Protein AF-A0A109FM52-F1 (afdb_monomer_lite)

Foldseek 3Di:
DDDPPPDPQPWDKEKEWEDDDQDIDIDMDTHGPVDDKFKFKYKDFLDDPCVVPPDDPVVVVVVVPPPVVSLVSVVVQQLVRQLRRVCRRVVVPPVDPSVQKDKDADSDFDPDPDDGFQRIFMGGNRAGPAQKEKEWEWDADDPPDSDHHIMIMMMIMGHNRDRRGYHYDPRCVVVDDDDDDDPVRVCPPDDDDD

Radius of gyration: 19.86 Å; chains: 1; bounding box: 39×56×79 Å

Structure (mmCIF, N/CA/C/O backbone):
data_AF-A0A109FM52-F1
#
_entry.id   AF-A0A109FM52-F1
#
loop_
_atom_site.group_PDB
_atom_site.id
_atom_site.type_symbol
_atom_site.label_atom_id
_atom_site.label_alt_id
_atom_site.label_comp_id
_atom_site.label_asym_id
_atom_site.label_entity_id
_atom_site.label_seq_id
_atom_site.pdbx_PDB_ins_code
_atom_site.Cartn_x
_atom_site.Cartn_y
_atom_site.Cartn_z
_atom_site.occupancy
_atom_site.B_iso_or_equiv
_atom_site.auth_seq_id
_atom_site.auth_comp_id
_atom_site.auth_asym_id
_atom_site.auth_atom_id
_atom_site.pdbx_PDB_model_num
ATOM 1 N N . MET A 1 1 ? -6.991 3.076 49.470 1.00 37.94 1 MET A N 1
ATOM 2 C CA . MET A 1 1 ? -6.703 1.948 48.560 1.00 37.94 1 MET A CA 1
ATOM 3 C C . MET A 1 1 ? -7.228 2.323 47.184 1.00 37.94 1 MET A C 1
ATOM 5 O O . MET A 1 1 ? -8.433 2.340 46.988 1.00 37.94 1 MET A O 1
ATOM 9 N N . HIS A 1 2 ? -6.339 2.780 46.300 1.00 39.31 2 HIS A N 1
ATOM 10 C CA . HIS A 1 2 ? -6.671 3.189 44.933 1.00 39.31 2 HIS A CA 1
ATOM 11 C C . HIS A 1 2 ? -6.706 1.940 44.047 1.00 39.31 2 HIS A C 1
ATOM 13 O O . HIS A 1 2 ? -5.751 1.168 44.031 1.00 39.31 2 HIS A O 1
ATOM 19 N N . ASN A 1 3 ? -7.826 1.727 43.364 1.00 39.59 3 ASN A N 1
ATOM 20 C CA . ASN A 1 3 ? -8.112 0.529 42.584 1.00 39.59 3 ASN A CA 1
ATOM 21 C C . ASN A 1 3 ? -7.248 0.518 41.303 1.00 39.59 3 ASN A C 1
ATOM 23 O O . ASN A 1 3 ? -7.566 1.202 40.334 1.00 39.59 3 ASN A O 1
ATOM 27 N N . GLN A 1 4 ? -6.141 -0.233 41.299 1.00 41.50 4 GLN A N 1
ATOM 28 C CA . GLN A 1 4 ? -5.233 -0.424 40.151 1.00 41.50 4 GLN A CA 1
ATOM 29 C C . GLN A 1 4 ? -5.770 -1.444 39.123 1.00 41.50 4 GLN A C 1
ATOM 31 O O . GLN A 1 4 ? -5.023 -2.240 38.564 1.00 41.50 4 GLN A O 1
ATOM 36 N N . HIS A 1 5 ? -7.070 -1.418 38.834 1.00 41.59 5 HIS A N 1
ATOM 37 C CA . HIS A 1 5 ? -7.681 -2.232 37.776 1.00 41.59 5 HIS A CA 1
ATOM 38 C C . HIS A 1 5 ? -8.157 -1.350 36.617 1.00 41.59 5 HIS A C 1
ATOM 40 O O . HIS A 1 5 ? -9.305 -1.412 36.189 1.00 41.59 5 HIS A O 1
ATOM 46 N N . ALA A 1 6 ? -7.264 -0.503 36.103 1.00 43.94 6 ALA A N 1
ATOM 47 C CA . ALA A 1 6 ? -7.476 0.172 34.831 1.00 43.94 6 ALA A CA 1
ATOM 48 C C . ALA A 1 6 ? -6.914 -0.697 33.692 1.00 43.94 6 ALA A C 1
ATOM 50 O O . ALA A 1 6 ? -5.733 -0.648 33.372 1.00 43.94 6 ALA A O 1
ATOM 51 N N . ALA A 1 7 ? -7.820 -1.478 33.100 1.00 46.81 7 ALA A N 1
ATOM 52 C CA . ALA A 1 7 ? -7.846 -1.855 31.688 1.00 46.81 7 ALA A CA 1
ATOM 53 C C . ALA A 1 7 ? -6.681 -2.694 31.117 1.00 46.81 7 ALA A C 1
ATOM 55 O O . ALA A 1 7 ? -5.911 -2.224 30.282 1.00 46.81 7 ALA A O 1
ATOM 56 N N . ASN A 1 8 ? -6.723 -4.012 31.352 1.00 48.75 8 ASN A N 1
ATOM 57 C CA . ASN A 1 8 ? -6.484 -4.952 30.246 1.00 48.75 8 ASN A CA 1
ATOM 58 C C . ASN A 1 8 ? -7.670 -4.834 29.273 1.00 48.75 8 ASN A C 1
ATOM 60 O O . ASN A 1 8 ? -8.560 -5.680 29.247 1.00 48.75 8 ASN A O 1
ATOM 64 N N . ALA A 1 9 ? -7.750 -3.721 28.541 1.00 62.62 9 ALA A N 1
ATOM 65 C CA . ALA A 1 9 ? -8.716 -3.595 27.462 1.00 62.62 9 ALA A CA 1
ATOM 66 C C . ALA A 1 9 ? -8.331 -4.627 26.400 1.00 62.62 9 ALA A C 1
ATOM 68 O O . ALA A 1 9 ? -7.212 -4.581 25.884 1.00 62.62 9 ALA A O 1
ATOM 69 N N . ASN A 1 10 ? -9.233 -5.568 26.119 1.00 79.12 10 ASN A N 1
ATOM 70 C CA . ASN A 1 10 ? -9.039 -6.549 25.064 1.00 79.12 10 ASN A CA 1
ATOM 71 C C . ASN A 1 10 ? -8.769 -5.784 23.759 1.00 79.12 10 ASN A C 1
ATOM 73 O O . ASN A 1 10 ? -9.587 -4.963 23.334 1.00 79.12 10 ASN A O 1
ATOM 77 N N . ARG A 1 11 ? -7.574 -5.961 23.189 1.00 83.25 11 ARG A N 1
ATOM 78 C CA . ARG A 1 11 ? -7.200 -5.315 21.932 1.00 83.25 11 ARG A CA 1
ATOM 79 C C . ARG A 1 11 ? -7.507 -6.274 20.804 1.00 83.25 11 ARG A C 1
ATOM 81 O O . ARG A 1 11 ? -7.075 -7.422 20.834 1.00 83.25 11 ARG A O 1
ATOM 88 N N . LEU A 1 12 ? -8.230 -5.778 19.816 1.00 91.25 12 LEU A N 1
ATOM 89 C CA . LEU A 1 12 ? -8.427 -6.481 18.563 1.00 91.25 12 LEU A CA 1
ATOM 90 C C . LEU A 1 12 ? -7.269 -6.154 17.619 1.00 91.25 12 LEU A C 1
ATOM 92 O O . LEU A 1 12 ? -6.584 -5.138 17.778 1.00 91.25 12 LEU A O 1
ATOM 96 N N . LEU A 1 13 ? -7.049 -7.045 16.659 1.00 94.38 13 LEU A N 1
ATOM 97 C CA . LEU A 1 13 ? -6.030 -6.918 15.629 1.00 94.38 13 LEU A CA 1
ATOM 98 C C . LEU A 1 13 ? -6.720 -6.908 14.268 1.00 94.38 13 LEU A C 1
ATOM 100 O O . LEU A 1 13 ? -7.561 -7.765 14.007 1.00 94.38 13 LEU A O 1
ATOM 104 N N . ASP A 1 14 ? -6.329 -5.973 13.412 1.00 95.94 14 ASP A N 1
ATOM 105 C CA . ASP A 1 14 ? -6.577 -6.060 11.976 1.00 95.94 14 ASP A CA 1
ATOM 106 C C . ASP A 1 14 ? -5.240 -6.263 11.263 1.00 95.94 14 ASP A C 1
ATOM 108 O O . ASP A 1 14 ? -4.216 -5.718 11.692 1.00 95.94 14 ASP A O 1
ATOM 112 N N . LEU A 1 15 ? -5.242 -7.085 10.215 1.00 96.56 15 LEU A N 1
ATOM 113 C CA . LEU A 1 15 ? -4.047 -7.500 9.487 1.00 96.56 15 LEU A CA 1
ATOM 114 C C . LEU A 1 15 ? -4.329 -7.543 7.988 1.00 96.56 15 LEU A C 1
ATOM 116 O O . LEU A 1 15 ? -5.366 -8.027 7.543 1.00 96.56 15 LEU A O 1
ATOM 120 N N . ASN A 1 16 ? -3.360 -7.083 7.203 1.00 98.19 16 ASN A N 1
ATOM 121 C CA . ASN A 1 16 ? -3.402 -7.155 5.755 1.00 98.19 16 ASN A CA 1
ATOM 122 C C . ASN A 1 16 ? -2.065 -7.643 5.195 1.00 98.19 16 ASN A C 1
ATOM 124 O O . ASN A 1 16 ? -1.004 -7.359 5.754 1.00 98.19 16 ASN A O 1
ATOM 128 N N . VAL A 1 17 ? -2.129 -8.374 4.086 1.00 97.38 17 VAL A N 1
ATOM 129 C CA . VAL A 1 17 ? -0.966 -8.957 3.409 1.00 97.38 17 VAL A CA 1
ATOM 130 C C . VAL A 1 17 ? -0.983 -8.525 1.950 1.00 97.38 17 VAL A C 1
ATOM 132 O O . VAL A 1 17 ? -2.044 -8.499 1.322 1.00 97.38 17 VAL A O 1
ATOM 135 N N . SER A 1 18 ? 0.182 -8.203 1.399 1.00 97.75 18 SER A N 1
ATOM 136 C CA . SER A 1 18 ? 0.376 -8.083 -0.047 1.00 97.75 18 SER A CA 1
ATOM 137 C C . SER A 1 18 ? 1.671 -8.753 -0.466 1.00 97.75 18 SER A C 1
ATOM 139 O O . SER A 1 18 ? 2.577 -8.910 0.351 1.00 97.75 18 SER A O 1
ATOM 141 N N . HIS A 1 19 ? 1.757 -9.148 -1.728 1.00 95.81 19 HIS A N 1
ATOM 142 C CA . HIS A 1 19 ? 2.986 -9.671 -2.296 1.00 95.81 19 HIS A CA 1
ATOM 143 C C . HIS A 1 19 ? 3.114 -9.272 -3.764 1.00 95.81 19 HIS A C 1
ATOM 145 O O . HIS A 1 19 ? 2.113 -9.175 -4.472 1.00 95.81 19 HIS A O 1
ATOM 151 N N . ASP A 1 20 ? 4.348 -9.095 -4.218 1.00 93.31 20 ASP A N 1
ATOM 152 C CA . ASP A 1 20 ? 4.692 -8.950 -5.629 1.00 93.31 20 ASP A CA 1
ATOM 153 C C . ASP A 1 20 ? 6.107 -9.494 -5.838 1.00 93.31 20 ASP A C 1
ATOM 155 O O . ASP A 1 20 ? 7.023 -9.157 -5.087 1.00 93.31 20 ASP A O 1
ATOM 159 N N . THR A 1 21 ? 6.268 -10.335 -6.860 1.00 89.88 21 THR A N 1
ATOM 160 C CA . THR A 1 21 ? 7.533 -10.981 -7.222 1.00 89.88 21 THR A CA 1
ATOM 161 C C . THR A 1 21 ? 8.154 -11.691 -6.007 1.00 89.88 21 THR A C 1
ATOM 163 O O . THR A 1 21 ? 7.579 -12.672 -5.534 1.00 89.88 21 THR A O 1
ATOM 166 N N . ASP A 1 22 ? 9.270 -11.184 -5.478 1.00 87.50 22 ASP A N 1
ATOM 167 C CA . ASP A 1 22 ? 10.049 -11.823 -4.412 1.00 87.50 22 ASP A CA 1
ATOM 168 C C . ASP A 1 22 ? 9.701 -11.284 -3.015 1.00 87.50 22 ASP A C 1
ATOM 170 O O . ASP A 1 22 ? 10.251 -11.733 -2.009 1.00 87.50 22 ASP A O 1
ATOM 174 N N . LEU A 1 23 ? 8.798 -10.302 -2.924 1.00 90.06 23 LEU A N 1
ATOM 175 C CA . LEU A 1 23 ? 8.489 -9.617 -1.676 1.00 90.06 23 LEU A CA 1
ATOM 176 C C . LEU A 1 23 ? 7.082 -9.953 -1.183 1.00 90.06 23 LEU A C 1
ATOM 178 O O . LEU A 1 23 ? 6.089 -9.670 -1.850 1.00 90.06 23 LEU A O 1
ATOM 182 N N . VAL A 1 24 ? 7.002 -10.467 0.045 1.00 93.69 24 VAL A N 1
ATOM 183 C CA . VAL A 1 24 ? 5.767 -10.556 0.833 1.00 93.69 24 VAL A CA 1
ATOM 184 C C . VAL A 1 24 ? 5.834 -9.526 1.953 1.00 93.69 24 VAL A C 1
ATOM 186 O O . VAL A 1 24 ? 6.802 -9.470 2.708 1.00 93.69 24 VAL A O 1
ATOM 189 N N . ALA A 1 25 ? 4.788 -8.720 2.087 1.00 94.56 25 ALA A N 1
ATOM 190 C CA . ALA A 1 25 ? 4.675 -7.705 3.118 1.00 94.56 25 ALA A CA 1
ATOM 191 C C . ALA A 1 25 ? 3.405 -7.922 3.951 1.00 94.56 25 ALA A C 1
ATOM 193 O O . ALA A 1 25 ? 2.345 -8.284 3.435 1.00 94.56 25 ALA A O 1
ATOM 194 N N . THR A 1 26 ? 3.505 -7.644 5.251 1.00 96.00 26 THR A N 1
ATOM 195 C CA . THR A 1 26 ? 2.384 -7.708 6.197 1.00 96.00 26 THR A CA 1
ATOM 196 C C . THR A 1 26 ? 2.281 -6.411 6.987 1.00 96.00 26 THR A C 1
ATOM 198 O O . THR A 1 26 ? 3.295 -5.890 7.449 1.00 96.00 26 THR A O 1
ATOM 201 N N . ALA A 1 27 ? 1.064 -5.919 7.199 1.00 96.12 27 ALA A N 1
ATOM 202 C CA . ALA A 1 27 ? 0.784 -4.785 8.069 1.00 96.12 27 ALA A CA 1
ATOM 203 C C . ALA A 1 27 ? -0.284 -5.178 9.084 1.00 96.12 27 ALA A C 1
ATOM 205 O O . ALA A 1 27 ? -1.215 -5.913 8.760 1.00 96.12 27 ALA A O 1
ATOM 206 N N . SER A 1 28 ? -0.160 -4.670 10.307 1.00 94.56 28 SER A N 1
ATOM 207 C CA . SER A 1 28 ? -1.130 -4.931 11.365 1.00 94.56 28 SER A CA 1
ATOM 208 C C . SER A 1 28 ? -1.339 -3.712 12.247 1.00 94.56 28 SER A C 1
ATOM 210 O O . SER A 1 28 ? -0.378 -2.999 12.548 1.00 94.56 28 SER A O 1
ATOM 212 N N . VAL A 1 29 ? -2.564 -3.517 12.726 1.00 92.81 29 VAL A N 1
ATOM 213 C CA . VAL A 1 29 ? -2.896 -2.483 13.709 1.00 92.81 29 VAL A CA 1
ATOM 214 C C . VAL A 1 29 ? -3.669 -3.094 14.871 1.00 92.81 29 VAL A C 1
ATOM 216 O O . VAL A 1 29 ? -4.634 -3.828 14.675 1.00 92.81 29 VAL A O 1
ATOM 219 N N . ALA A 1 30 ? -3.231 -2.788 16.092 1.00 91.88 30 ALA A N 1
ATOM 220 C CA . ALA A 1 30 ? -3.922 -3.183 17.313 1.00 91.88 30 ALA A CA 1
ATOM 221 C C . ALA A 1 30 ? -4.766 -2.016 17.833 1.00 91.88 30 ALA A C 1
ATOM 223 O O . ALA A 1 30 ? -4.264 -0.896 17.954 1.00 91.88 30 ALA A O 1
ATOM 224 N N . PHE A 1 31 ? -6.022 -2.275 18.186 1.00 90.12 31 PHE A N 1
ATOM 225 C CA . PHE A 1 31 ? -6.965 -1.234 18.593 1.00 90.12 31 PHE A CA 1
ATOM 226 C C . PHE A 1 31 ? -7.903 -1.693 19.720 1.00 90.12 31 PHE A C 1
ATOM 228 O O . PHE A 1 31 ? -8.176 -2.887 19.856 1.00 90.12 31 PHE A O 1
ATOM 235 N N . PRO A 1 32 ? -8.401 -0.763 20.557 1.00 88.38 32 PRO A N 1
ATOM 236 C CA . PRO A 1 32 ? -9.487 -1.048 21.490 1.00 88.38 32 PRO A CA 1
ATOM 237 C C . PRO A 1 32 ? -10.771 -1.427 20.748 1.00 88.38 32 PRO A C 1
ATOM 239 O O . PRO A 1 32 ? -11.116 -0.785 19.758 1.00 88.38 32 PRO A O 1
ATOM 242 N N . GLU A 1 33 ? -11.526 -2.393 21.268 1.00 84.94 33 GLU A N 1
ATOM 243 C CA . GLU A 1 33 ? -12.804 -2.846 20.691 1.00 84.94 33 GLU A CA 1
ATOM 244 C C . GLU A 1 33 ? -13.797 -1.697 20.416 1.00 84.94 33 GLU A C 1
ATOM 246 O O . GLU A 1 33 ? -14.524 -1.711 19.427 1.00 84.94 33 GLU A O 1
ATOM 251 N N . GLN A 1 34 ? -13.780 -0.645 21.240 1.00 84.88 34 GLN A N 1
ATOM 252 C CA . GLN A 1 34 ? -14.673 0.514 21.117 1.00 84.88 34 GLN A CA 1
ATOM 253 C C . GLN A 1 34 ? -14.286 1.469 19.975 1.00 84.88 34 GLN A C 1
ATOM 255 O O . GLN A 1 34 ? -15.051 2.371 19.621 1.00 84.88 34 GLN A O 1
ATOM 260 N N . THR A 1 35 ? -13.082 1.327 19.424 1.00 85.06 35 THR A N 1
ATOM 261 C CA . THR A 1 35 ? -12.548 2.186 18.368 1.00 85.06 35 THR A CA 1
ATOM 262 C C . THR A 1 35 ? -11.932 1.318 17.273 1.00 85.06 35 THR A C 1
ATOM 264 O O . THR A 1 35 ? -10.704 1.247 17.186 1.00 85.06 35 THR A O 1
ATOM 267 N N . PRO A 1 36 ? -12.762 0.637 16.459 1.00 86.31 36 PRO A N 1
ATOM 268 C CA . PRO A 1 36 ? -12.267 -0.216 15.393 1.00 86.31 36 PRO A CA 1
ATOM 269 C C . PRO A 1 36 ? -11.376 0.573 14.436 1.00 86.31 36 PRO A C 1
ATOM 271 O O . PRO A 1 36 ? -11.692 1.705 14.063 1.00 86.31 36 PRO A O 1
ATOM 274 N N . MET A 1 37 ? -10.250 -0.034 14.077 1.00 93.12 37 MET A N 1
ATOM 275 C CA . MET A 1 37 ? -9.319 0.480 13.081 1.00 93.12 37 MET A CA 1
ATOM 276 C C . MET A 1 37 ? -9.201 -0.534 11.954 1.00 93.12 37 MET A C 1
ATOM 278 O O . MET A 1 37 ? -9.411 -1.729 12.156 1.00 93.12 37 MET A O 1
ATOM 282 N N . ARG A 1 38 ? -8.864 -0.035 10.769 1.00 96.12 38 ARG A N 1
ATOM 283 C CA . ARG A 1 38 ? -8.643 -0.845 9.578 1.00 96.12 38 ARG A CA 1
ATOM 284 C C . ARG A 1 38 ? -7.266 -0.563 9.017 1.00 96.12 38 ARG A C 1
ATOM 286 O O . ARG A 1 38 ? -6.827 0.591 9.035 1.00 96.12 38 ARG A O 1
ATOM 293 N N . VAL A 1 39 ? -6.605 -1.599 8.524 1.00 97.38 39 VAL A N 1
ATOM 294 C CA . VAL A 1 39 ? -5.333 -1.487 7.817 1.00 97.38 39 VAL A CA 1
ATOM 295 C C . VAL A 1 39 ? -5.421 -2.195 6.476 1.00 97.38 39 VAL A C 1
ATOM 297 O O . VAL A 1 39 ? -5.956 -3.293 6.358 1.00 97.38 39 VAL A O 1
ATOM 300 N N . GLY A 1 40 ? -4.882 -1.559 5.448 1.00 98.06 40 GLY A N 1
ATOM 301 C CA . GLY A 1 40 ? -4.678 -2.169 4.146 1.00 98.06 40 GLY A CA 1
ATOM 302 C C . GLY A 1 40 ? -3.267 -1.900 3.674 1.00 98.06 40 GLY A C 1
ATOM 303 O O . GLY A 1 40 ? -2.683 -0.857 3.971 1.00 98.06 40 GLY A O 1
ATOM 304 N N . LEU A 1 41 ? -2.708 -2.876 2.979 1.00 97.81 41 LEU A N 1
ATOM 305 C CA . LEU A 1 41 ? -1.324 -2.882 2.558 1.00 97.81 41 LEU A CA 1
ATOM 306 C C . LEU A 1 41 ? -1.256 -3.287 1.098 1.00 97.81 41 LEU A C 1
ATOM 308 O O . LEU A 1 41 ? -1.885 -4.266 0.696 1.00 97.81 41 LEU A O 1
ATOM 312 N N . ASP A 1 42 ? -0.435 -2.584 0.334 1.00 98.19 42 ASP A N 1
ATOM 313 C CA . ASP A 1 42 ? -0.045 -3.041 -0.986 1.00 98.19 42 ASP A CA 1
AT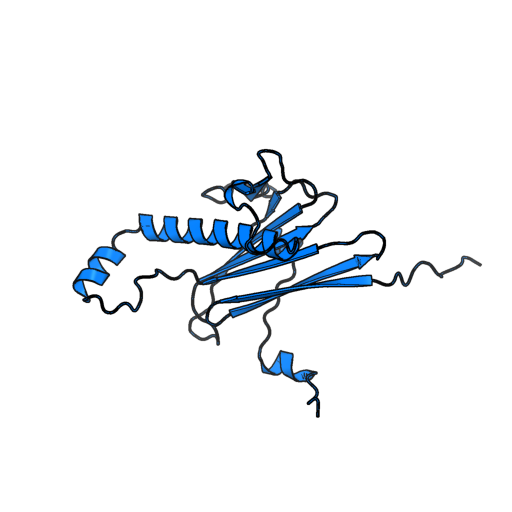OM 314 C C . ASP A 1 42 ? 1.453 -2.881 -1.244 1.00 98.19 42 ASP A C 1
ATOM 316 O O . ASP A 1 42 ? 2.107 -2.002 -0.671 1.00 98.19 42 ASP A O 1
ATOM 320 N N . VAL A 1 43 ? 1.989 -3.772 -2.079 1.00 95.88 43 VAL A N 1
ATOM 321 C CA . VAL A 1 43 ? 3.378 -3.760 -2.531 1.00 95.88 43 VAL A CA 1
ATOM 322 C C . VAL A 1 43 ? 3.406 -4.008 -4.033 1.00 95.88 43 VAL A C 1
ATOM 324 O O . VAL A 1 43 ? 2.714 -4.899 -4.512 1.00 95.88 43 VAL A O 1
ATOM 327 N N . MET A 1 44 ? 4.193 -3.222 -4.765 1.00 94.12 44 MET A N 1
ATOM 328 C CA . MET A 1 44 ? 4.366 -3.391 -6.207 1.00 94.12 44 MET A CA 1
ATOM 329 C C . MET A 1 44 ? 5.829 -3.300 -6.608 1.00 94.12 44 MET A C 1
ATOM 331 O O . MET A 1 44 ? 6.524 -2.356 -6.220 1.00 94.12 44 MET A O 1
ATOM 335 N N . HIS A 1 45 ? 6.276 -4.236 -7.435 1.00 92.38 45 HIS A N 1
ATOM 336 C CA . HIS A 1 45 ? 7.597 -4.225 -8.038 1.00 92.38 45 HIS A CA 1
ATOM 337 C C . HIS A 1 45 ? 7.665 -3.142 -9.123 1.00 92.38 45 HIS A C 1
ATOM 339 O O . HIS A 1 45 ? 6.874 -3.096 -10.065 1.00 92.38 45 HIS A O 1
ATOM 345 N N . ILE A 1 46 ? 8.631 -2.238 -8.990 1.00 88.38 46 ILE A N 1
ATOM 346 C CA . ILE A 1 46 ? 8.930 -1.194 -9.965 1.00 88.38 46 ILE A CA 1
ATOM 347 C C . ILE A 1 46 ? 9.825 -1.801 -11.037 1.00 88.38 46 ILE A C 1
ATOM 349 O O . ILE A 1 46 ? 11.046 -1.647 -11.016 1.00 88.38 46 ILE A O 1
ATOM 353 N N . LYS A 1 47 ? 9.194 -2.490 -11.981 1.00 83.94 47 LYS A N 1
ATOM 354 C CA . LYS A 1 47 ? 9.867 -3.082 -13.130 1.00 83.94 47 LYS A CA 1
ATOM 355 C C . LYS A 1 47 ? 9.244 -2.578 -14.419 1.00 83.94 47 LYS A C 1
ATOM 357 O O . LYS A 1 47 ? 8.021 -2.506 -14.539 1.00 83.94 47 LYS A O 1
ATOM 362 N N . ASN A 1 48 ? 10.086 -2.239 -15.390 1.00 70.62 48 ASN A N 1
ATOM 363 C CA . ASN A 1 48 ? 9.602 -1.868 -16.708 1.00 70.62 48 ASN A CA 1
ATOM 364 C C . ASN A 1 48 ? 8.995 -3.115 -17.388 1.00 70.62 48 ASN A C 1
ATOM 366 O O . ASN A 1 48 ? 9.692 -4.124 -17.496 1.00 70.62 48 ASN A O 1
ATOM 370 N N . PRO A 1 49 ? 7.728 -3.099 -17.851 1.00 64.81 49 PRO A N 1
ATOM 371 C CA . PRO A 1 49 ? 7.083 -4.280 -18.437 1.00 64.81 49 PRO A CA 1
ATOM 372 C C . PRO A 1 49 ? 7.826 -4.879 -19.642 1.00 64.81 49 PRO A C 1
ATOM 374 O O . PRO A 1 49 ? 7.611 -6.045 -19.965 1.00 64.81 49 PRO A O 1
ATOM 377 N N . TRP A 1 50 ? 8.709 -4.120 -20.299 1.00 62.47 50 TRP A N 1
ATOM 378 C CA . TRP A 1 50 ? 9.514 -4.611 -21.422 1.00 62.47 50 TRP A CA 1
ATOM 379 C C . TRP A 1 50 ? 10.832 -5.286 -20.987 1.00 62.47 50 TRP A C 1
ATOM 381 O O . TRP A 1 50 ? 11.484 -5.934 -21.809 1.00 62.47 50 TRP A O 1
ATOM 391 N N . GLU A 1 51 ? 11.243 -5.179 -19.718 1.00 59.03 51 GLU A N 1
ATOM 392 C CA . GLU A 1 51 ? 12.451 -5.839 -19.202 1.00 59.03 51 GLU A CA 1
ATOM 393 C C . GLU A 1 51 ? 12.271 -7.363 -19.126 1.00 59.03 51 GLU A C 1
ATOM 395 O O . GLU A 1 51 ? 11.545 -7.891 -18.279 1.00 59.03 51 GLU A O 1
ATOM 400 N N . GLY A 1 52 ? 12.988 -8.078 -19.998 1.00 57.56 52 GLY A N 1
ATOM 401 C CA . GLY A 1 52 ? 12.874 -9.531 -20.163 1.00 57.56 52 GLY A CA 1
ATOM 402 C C . GLY A 1 52 ? 11.885 -9.961 -21.251 1.00 57.56 52 GLY A C 1
ATOM 403 O O . GLY A 1 52 ? 11.581 -11.146 -21.360 1.00 57.56 52 GLY A O 1
ATOM 404 N N . SER A 1 53 ? 11.380 -9.021 -22.056 1.00 59.47 53 SER A N 1
ATOM 405 C CA . SER A 1 53 ? 10.625 -9.333 -23.273 1.00 59.47 53 SER A CA 1
ATOM 406 C C . SER A 1 53 ? 11.531 -9.925 -24.360 1.00 59.47 53 SER A C 1
ATOM 408 O O . SER A 1 53 ? 12.734 -9.674 -24.388 1.00 59.47 53 SER A O 1
ATOM 410 N N . SER A 1 54 ? 10.954 -10.698 -25.285 1.00 59.03 54 SER A N 1
ATOM 411 C CA . SER A 1 54 ? 11.661 -11.288 -26.438 1.00 59.03 54 SER A CA 1
ATOM 412 C C . SER A 1 54 ? 12.014 -10.272 -27.539 1.00 59.03 54 SER A C 1
ATOM 414 O O . SER A 1 54 ? 12.181 -10.662 -28.693 1.00 59.03 54 SER A O 1
ATOM 416 N N . LEU A 1 55 ? 12.064 -8.982 -27.201 1.00 65.44 55 LEU A N 1
ATOM 417 C CA . LEU A 1 55 ? 12.472 -7.912 -28.107 1.00 65.44 55 LEU A CA 1
ATOM 418 C C . LEU A 1 55 ? 13.973 -8.020 -28.395 1.00 65.44 55 LEU A C 1
ATOM 420 O O . LEU A 1 55 ? 14.740 -8.539 -27.579 1.00 65.44 55 LEU A O 1
ATOM 424 N N . SER A 1 56 ? 14.396 -7.540 -29.562 1.00 66.25 56 SER A N 1
ATOM 425 C CA . SER A 1 56 ? 15.814 -7.531 -29.918 1.00 66.25 56 SER A CA 1
ATOM 426 C C . SER A 1 56 ? 16.604 -6.586 -29.001 1.00 66.25 56 SER A C 1
ATOM 428 O O . SER A 1 56 ? 16.058 -5.645 -28.417 1.00 66.25 56 SER A O 1
ATOM 430 N N . GLU A 1 57 ? 17.916 -6.805 -28.870 1.00 67.88 57 GLU A N 1
ATOM 431 C CA . GLU A 1 57 ? 18.780 -5.918 -28.074 1.00 67.88 57 GLU A CA 1
ATOM 432 C C . GLU A 1 57 ? 18.706 -4.457 -28.554 1.00 67.88 57 GLU A C 1
ATOM 434 O O . GLU A 1 57 ? 18.725 -3.536 -27.738 1.00 67.88 57 GLU A O 1
ATOM 439 N N . GLU A 1 58 ? 18.544 -4.247 -29.862 1.00 69.75 58 GLU A N 1
ATOM 440 C CA . GLU A 1 58 ? 18.402 -2.932 -30.496 1.00 69.75 58 GLU A CA 1
ATOM 441 C C . GLU A 1 58 ? 17.087 -2.240 -30.095 1.00 69.75 58 GLU A C 1
ATOM 443 O O . GLU A 1 58 ? 17.088 -1.057 -29.753 1.00 69.75 58 GLU A O 1
ATOM 448 N N . GLU A 1 59 ? 15.973 -2.978 -30.054 1.00 62.03 59 GLU A N 1
ATOM 449 C CA . GLU A 1 59 ? 14.666 -2.473 -29.606 1.00 62.03 59 GLU A CA 1
ATOM 450 C C . GLU A 1 59 ? 14.680 -2.128 -28.110 1.00 62.03 59 GLU A C 1
ATOM 452 O O . GLU A 1 59 ? 14.173 -1.082 -27.696 1.00 62.03 59 GLU A O 1
ATOM 457 N N . LEU A 1 60 ? 15.329 -2.967 -27.296 1.00 64.81 60 LEU A N 1
ATOM 458 C CA . LEU A 1 60 ? 15.508 -2.717 -25.865 1.00 64.81 60 LEU A CA 1
ATOM 459 C C . LEU A 1 60 ? 16.362 -1.467 -25.603 1.00 64.81 60 LEU A C 1
ATOM 461 O O . LEU A 1 60 ? 16.085 -0.727 -24.660 1.00 64.81 60 LEU A O 1
ATOM 465 N N . LEU A 1 61 ? 17.385 -1.207 -26.423 1.00 64.75 61 LEU A N 1
ATOM 466 C CA . LEU A 1 61 ? 18.234 -0.013 -26.329 1.00 64.75 61 LEU A CA 1
ATOM 467 C C . LEU A 1 61 ? 17.459 1.279 -26.617 1.00 64.75 61 LEU A C 1
ATOM 469 O O . LEU A 1 61 ? 17.641 2.260 -25.897 1.00 64.75 61 LEU A O 1
ATOM 473 N N . VAL A 1 62 ? 16.567 1.272 -27.611 1.00 65.00 62 VAL A N 1
ATOM 474 C CA . VAL A 1 62 ? 15.701 2.422 -27.929 1.00 65.00 62 VAL A CA 1
ATOM 475 C C . VAL A 1 62 ? 14.726 2.710 -26.785 1.00 65.00 62 VAL A C 1
ATOM 477 O O . VAL A 1 62 ? 14.562 3.862 -26.390 1.00 65.00 62 VAL A O 1
ATOM 480 N N . LEU A 1 63 ? 14.124 1.672 -26.199 1.00 59.38 63 LEU A N 1
ATOM 481 C CA . LEU A 1 63 ? 13.183 1.823 -25.084 1.00 59.38 63 LEU A CA 1
ATOM 482 C C . LEU A 1 63 ? 13.864 2.296 -23.789 1.00 59.38 63 LEU A C 1
ATOM 484 O O . LEU A 1 63 ? 13.286 3.080 -23.040 1.00 59.38 63 LEU A O 1
ATOM 488 N N . LYS A 1 64 ? 15.109 1.872 -23.537 1.00 61.38 64 LYS A N 1
ATOM 489 C CA . LYS A 1 64 ? 15.905 2.302 -22.371 1.00 61.38 64 LYS A CA 1
ATOM 490 C C . LYS A 1 64 ? 1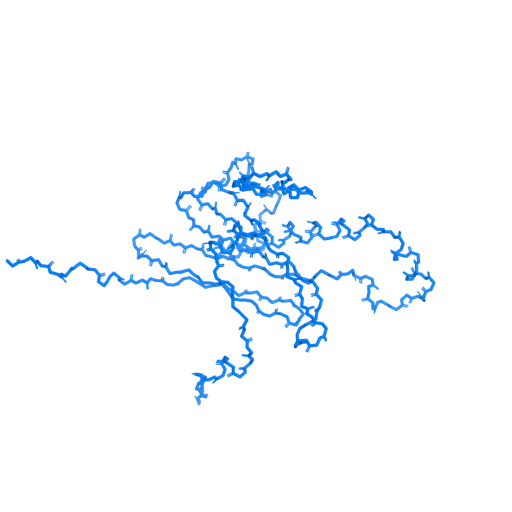6.284 3.785 -22.392 1.00 61.38 64 LYS A C 1
ATOM 492 O O . LYS A 1 64 ? 16.606 4.331 -21.343 1.00 61.38 64 LYS A O 1
ATOM 497 N N . GLN A 1 65 ? 16.259 4.437 -23.554 1.00 59.03 65 GLN A N 1
ATOM 498 C CA . GLN A 1 65 ? 16.595 5.860 -23.691 1.00 59.03 65 GLN A CA 1
ATOM 499 C C . GLN A 1 65 ? 15.428 6.804 -23.355 1.00 59.03 65 GLN A C 1
ATOM 501 O O . GLN A 1 65 ? 15.617 8.019 -23.317 1.00 59.03 65 GLN A O 1
ATOM 506 N N . VAL A 1 66 ? 14.229 6.278 -23.082 1.00 59.59 66 VAL A N 1
ATOM 507 C CA . VAL A 1 66 ? 13.046 7.085 -22.752 1.00 59.59 66 VAL A CA 1
ATOM 508 C C . VAL A 1 66 ? 12.929 7.247 -21.230 1.00 59.59 66 VAL A C 1
ATOM 510 O O . VAL A 1 66 ? 12.111 6.608 -20.574 1.00 59.59 66 VAL A O 1
ATOM 513 N N . GLU A 1 67 ? 13.767 8.107 -20.641 1.00 60.38 67 GLU A N 1
ATOM 514 C CA . GLU A 1 67 ? 13.781 8.365 -19.185 1.00 60.38 67 GLU A CA 1
ATOM 515 C C . GLU A 1 67 ? 12.420 8.846 -18.633 1.00 60.38 67 GLU A C 1
ATOM 517 O O . GLU A 1 67 ? 12.062 8.540 -17.491 1.00 60.38 67 GLU A O 1
ATOM 522 N N . ASP A 1 68 ? 11.631 9.551 -19.452 1.00 65.25 68 ASP A N 1
ATOM 523 C CA . ASP A 1 68 ? 10.305 10.060 -19.074 1.00 65.25 68 ASP A CA 1
ATOM 524 C C . ASP A 1 68 ? 9.296 8.925 -18.805 1.00 65.25 68 ASP A C 1
ATOM 526 O O . ASP A 1 68 ? 8.460 9.023 -17.901 1.00 65.25 68 ASP A O 1
ATOM 530 N N . ASP A 1 69 ? 9.426 7.791 -19.504 1.00 75.94 69 ASP A N 1
ATOM 531 C CA . ASP A 1 69 ? 8.532 6.645 -19.322 1.00 75.94 69 ASP A CA 1
ATOM 532 C C . ASP A 1 69 ? 8.803 5.908 -18.008 1.00 75.94 69 ASP A C 1
ATOM 534 O O . ASP A 1 69 ? 7.856 5.471 -17.351 1.00 75.94 69 ASP A O 1
ATOM 538 N N . GLN A 1 70 ? 10.062 5.831 -17.564 1.00 76.62 70 GLN A N 1
ATOM 539 C CA . GLN A 1 70 ? 10.396 5.191 -16.289 1.00 76.62 70 GLN A CA 1
ATOM 540 C C . GLN A 1 70 ? 9.870 6.007 -15.102 1.00 76.62 70 GLN A C 1
ATOM 542 O O . GLN A 1 70 ? 9.227 5.458 -14.207 1.00 76.62 70 GLN A O 1
ATOM 547 N N . ALA A 1 71 ? 10.075 7.328 -15.101 1.00 76.69 71 ALA A N 1
ATOM 548 C CA . ALA A 1 71 ? 9.545 8.200 -14.050 1.00 76.69 71 ALA A CA 1
ATOM 549 C C . ALA A 1 71 ? 8.004 8.198 -14.027 1.00 76.69 71 ALA A C 1
ATOM 551 O O . ALA A 1 71 ? 7.376 8.195 -12.960 1.00 76.69 71 ALA A O 1
ATOM 552 N N . ARG A 1 72 ? 7.373 8.155 -15.207 1.00 79.00 72 ARG A N 1
ATOM 553 C CA . ARG A 1 72 ? 5.920 8.029 -15.345 1.00 79.00 72 ARG A CA 1
ATOM 554 C C . ARG A 1 72 ? 5.408 6.687 -14.826 1.00 79.00 72 ARG A C 1
ATOM 556 O O . ARG A 1 72 ? 4.415 6.676 -14.096 1.00 79.00 72 ARG A O 1
ATOM 563 N N . LEU A 1 73 ? 6.071 5.585 -15.169 1.00 83.50 73 LEU A N 1
ATOM 564 C CA . LEU A 1 73 ? 5.748 4.247 -14.681 1.00 83.50 73 LEU A CA 1
ATOM 565 C C . LEU A 1 73 ? 5.839 4.195 -13.157 1.00 83.50 73 LEU A C 1
ATOM 567 O O . LEU A 1 73 ? 4.870 3.814 -12.503 1.00 83.50 73 LEU A O 1
ATOM 571 N N . GLU A 1 74 ? 6.951 4.666 -12.587 1.00 84.38 74 GLU A N 1
ATOM 572 C CA . GLU A 1 74 ? 7.132 4.756 -11.138 1.00 84.38 74 GLU A CA 1
ATOM 573 C C . GLU A 1 74 ? 5.974 5.491 -10.466 1.00 84.38 74 GLU A C 1
ATOM 575 O O . GLU A 1 74 ? 5.457 5.043 -9.441 1.00 84.38 74 GLU A O 1
ATOM 580 N N . ARG A 1 75 ? 5.524 6.602 -11.055 1.00 83.75 75 ARG A N 1
ATOM 581 C CA . ARG A 1 75 ? 4.417 7.386 -10.512 1.00 83.75 75 ARG A CA 1
ATOM 582 C C . ARG A 1 75 ? 3.068 6.684 -10.632 1.00 83.75 75 ARG A C 1
ATOM 584 O O . ARG A 1 75 ? 2.259 6.776 -9.709 1.00 83.75 75 ARG A O 1
ATOM 591 N N . ILE A 1 76 ? 2.805 6.012 -11.751 1.00 86.56 76 ILE A N 1
ATOM 592 C CA . ILE A 1 76 ? 1.573 5.236 -11.942 1.00 86.56 76 ILE A CA 1
ATOM 593 C C . ILE A 1 76 ? 1.514 4.108 -10.912 1.00 86.56 76 ILE A C 1
ATOM 595 O O . ILE A 1 76 ? 0.491 3.968 -10.243 1.00 86.56 76 ILE A O 1
ATOM 599 N N . LEU A 1 77 ? 2.615 3.377 -10.726 1.00 90.25 77 LEU A N 1
ATOM 600 C CA . LEU A 1 77 ? 2.705 2.303 -9.739 1.00 90.25 77 LEU A CA 1
ATOM 601 C C . LEU A 1 77 ? 2.524 2.832 -8.313 1.00 90.25 77 LEU A C 1
ATOM 603 O O . LEU A 1 77 ? 1.758 2.252 -7.552 1.00 90.25 77 LEU A O 1
ATOM 607 N N . ALA A 1 78 ? 3.109 3.981 -7.957 1.00 90.50 78 ALA A N 1
ATOM 608 C CA . ALA A 1 78 ? 2.885 4.600 -6.646 1.00 90.50 78 ALA A CA 1
ATOM 609 C C . ALA A 1 78 ? 1.399 4.914 -6.388 1.00 90.50 78 ALA A C 1
ATOM 611 O O . ALA A 1 78 ? 0.866 4.634 -5.313 1.00 90.50 78 ALA A O 1
ATOM 612 N N . LEU A 1 79 ? 0.715 5.497 -7.380 1.00 90.94 79 LEU A N 1
ATOM 613 C CA . LEU A 1 79 ? -0.712 5.815 -7.288 1.00 90.94 79 LEU A CA 1
ATOM 614 C C . LEU A 1 79 ? -1.579 4.555 -7.236 1.00 90.94 79 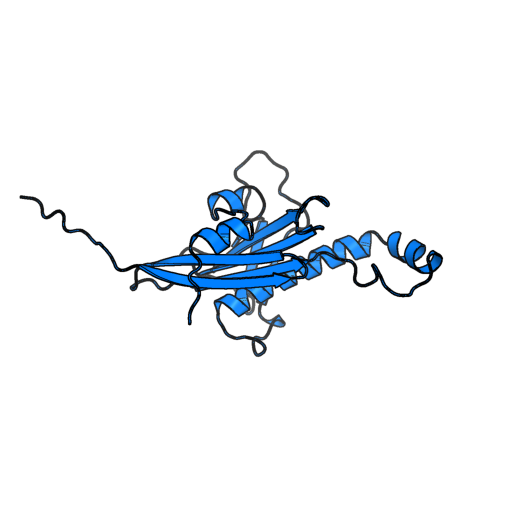LEU A C 1
ATOM 616 O O . LEU A 1 79 ? -2.584 4.553 -6.527 1.00 90.94 79 LEU A O 1
ATOM 620 N N . TRP A 1 80 ? -1.205 3.513 -7.978 1.00 94.12 80 TRP A N 1
ATOM 621 C CA . TRP A 1 80 ? -1.872 2.217 -7.937 1.00 94.12 80 TRP A CA 1
ATOM 622 C C . TRP A 1 80 ? -1.736 1.577 -6.556 1.00 94.12 80 TRP A C 1
ATOM 624 O O . TRP A 1 80 ? -2.748 1.310 -5.919 1.00 94.12 80 TRP A O 1
ATOM 634 N N . THR A 1 81 ? -0.509 1.471 -6.043 1.00 95.75 81 THR A N 1
ATOM 635 C CA . THR A 1 81 ? -0.207 0.894 -4.722 1.00 95.75 81 THR A CA 1
ATOM 636 C C . THR A 1 81 ? -0.999 1.609 -3.614 1.00 95.75 81 THR A C 1
ATOM 638 O O . THR A 1 81 ? -1.615 0.987 -2.750 1.00 95.75 81 THR A O 1
ATOM 641 N N . LEU A 1 82 ? -1.079 2.948 -3.662 1.00 96.38 82 LEU A N 1
ATOM 642 C CA . LEU A 1 82 ? -1.909 3.739 -2.741 1.00 96.38 82 LEU A CA 1
ATOM 643 C C . LEU A 1 82 ? -3.405 3.411 -2.845 1.00 96.38 82 LEU A C 1
ATOM 645 O O . LEU A 1 82 ? -4.083 3.305 -1.822 1.00 96.38 82 LEU A O 1
ATOM 649 N N . LYS A 1 83 ? -3.933 3.260 -4.062 1.00 96.62 83 LYS A N 1
ATOM 650 C CA . LYS A 1 83 ? -5.342 2.910 -4.280 1.00 96.62 83 LYS A CA 1
ATOM 651 C C . LYS A 1 83 ? -5.658 1.509 -3.773 1.00 96.62 83 LYS A C 1
ATOM 653 O O . LYS A 1 83 ? -6.630 1.356 -3.041 1.00 96.62 83 LYS A O 1
ATOM 658 N N . GLU A 1 84 ? -4.833 0.529 -4.115 1.00 97.94 84 GLU A N 1
ATOM 659 C CA . GLU A 1 84 ? -5.013 -0.857 -3.683 1.00 97.94 84 GLU A CA 1
ATOM 660 C C . GLU A 1 84 ? -4.930 -0.977 -2.163 1.00 97.94 84 GLU A C 1
ATOM 662 O O . GLU A 1 84 ? -5.811 -1.578 -1.553 1.00 97.94 84 GLU A O 1
ATOM 667 N N . SER A 1 85 ? -3.965 -0.312 -1.511 1.00 98.19 85 SER A N 1
ATOM 668 C CA . SER A 1 85 ? -3.901 -0.308 -0.042 1.00 98.19 85 SER A CA 1
ATOM 669 C C . SER A 1 85 ? -5.197 0.209 0.600 1.00 98.19 85 SER A C 1
ATOM 671 O O . SER A 1 85 ? -5.662 -0.366 1.582 1.00 98.19 85 SER A O 1
ATOM 673 N N . PHE A 1 86 ? -5.843 1.232 0.026 1.00 98.12 86 PHE A N 1
ATOM 674 C CA . PHE A 1 86 ? -7.138 1.722 0.506 1.00 98.12 86 PHE A CA 1
ATOM 675 C C . PHE A 1 86 ? -8.260 0.700 0.302 1.00 98.12 86 PHE A C 1
ATOM 677 O O . PHE A 1 86 ? -8.974 0.377 1.249 1.00 98.12 86 PHE A O 1
ATOM 684 N N . VAL A 1 87 ? -8.401 0.174 -0.917 1.00 97.81 87 VAL A N 1
ATOM 685 C CA . VAL A 1 87 ? -9.456 -0.789 -1.272 1.00 97.81 87 VAL A CA 1
ATOM 686 C C . VAL A 1 87 ? -9.338 -2.069 -0.442 1.00 97.81 87 VAL A C 1
ATOM 688 O O . VAL A 1 87 ? -10.343 -2.617 0.013 1.00 97.81 87 VAL A O 1
ATOM 691 N N . LYS A 1 88 ? -8.109 -2.520 -0.172 1.00 97.94 88 LYS A N 1
ATOM 692 C CA . LYS A 1 88 ? -7.833 -3.662 0.708 1.00 97.94 88 LYS A CA 1
ATOM 693 C C . LYS A 1 88 ? -8.185 -3.365 2.164 1.00 97.94 88 LYS A C 1
ATOM 695 O O . LYS A 1 88 ? -8.684 -4.255 2.845 1.00 97.94 88 LYS A O 1
ATOM 700 N N . ALA A 1 89 ? -7.981 -2.131 2.632 1.00 97.44 89 ALA A N 1
ATOM 701 C CA . ALA A 1 89 ? -8.380 -1.728 3.979 1.00 97.44 89 ALA A CA 1
ATOM 702 C C . ALA A 1 89 ? -9.907 -1.716 4.145 1.00 97.44 89 ALA A C 1
ATOM 704 O O . ALA A 1 89 ? -10.426 -2.200 5.155 1.00 97.44 89 ALA A O 1
ATOM 705 N N . THR A 1 90 ? -10.643 -1.171 3.168 1.00 96.12 90 THR A N 1
ATOM 706 C CA . THR A 1 90 ? -12.113 -1.090 3.225 1.00 96.12 90 THR A CA 1
ATOM 707 C C . THR A 1 90 ? -12.777 -2.444 2.983 1.00 96.12 90 THR A C 1
ATOM 709 O O . THR A 1 90 ? -13.782 -2.755 3.624 1.00 96.12 90 THR A O 1
ATOM 712 N N . GLY A 1 91 ? -12.163 -3.293 2.157 1.00 95.31 91 GLY A N 1
ATOM 713 C CA . GLY A 1 91 ? -12.700 -4.597 1.770 1.00 95.31 91 GLY A CA 1
ATOM 714 C C . GLY A 1 91 ? -13.697 -4.524 0.610 1.00 95.31 91 GLY A C 1
ATOM 715 O O . GLY A 1 91 ? -14.397 -5.500 0.361 1.00 95.31 91 GLY A O 1
ATOM 716 N N . ASP A 1 92 ? -13.759 -3.396 -0.105 1.00 92.62 92 ASP A N 1
ATOM 717 C CA . ASP A 1 92 ? -14.693 -3.196 -1.228 1.00 92.62 92 ASP A CA 1
ATOM 718 C C . ASP A 1 92 ? -14.302 -4.009 -2.479 1.00 92.62 92 ASP A C 1
ATOM 720 O O . ASP A 1 92 ? -15.134 -4.287 -3.348 1.00 92.62 92 ASP A O 1
ATOM 724 N N . GLY A 1 93 ? -13.029 -4.407 -2.572 1.00 89.56 93 GLY A N 1
ATOM 725 C CA . GLY A 1 93 ? -12.498 -5.228 -3.657 1.00 89.56 93 GLY A CA 1
ATOM 726 C C . GLY A 1 93 ? -12.677 -4.601 -5.045 1.00 89.56 93 GLY A C 1
ATOM 727 O O . GLY A 1 93 ? -12.668 -3.383 -5.219 1.00 89.56 93 GLY A O 1
ATOM 728 N N . LEU A 1 94 ? -12.860 -5.455 -6.056 1.00 86.62 94 LEU A N 1
ATOM 729 C CA . LEU A 1 94 ? -12.890 -5.065 -7.475 1.00 86.62 94 LEU A CA 1
ATOM 730 C C . LEU A 1 94 ? -14.074 -4.164 -7.867 1.00 86.62 94 LEU A C 1
ATOM 732 O O . LEU A 1 94 ? -14.073 -3.590 -8.954 1.00 86.62 94 LEU A O 1
ATOM 736 N N . HIS A 1 95 ? -15.098 -4.050 -7.019 1.00 91.06 95 HIS A N 1
ATOM 737 C CA . HIS A 1 95 ? -16.271 -3.216 -7.289 1.00 91.06 95 HIS A CA 1
ATOM 738 C C . HIS A 1 95 ? -16.058 -1.743 -6.933 1.00 91.06 95 HIS A C 1
ATOM 740 O O . HIS A 1 95 ? -16.895 -0.904 -7.274 1.00 91.06 95 HIS A O 1
ATOM 746 N N . PHE A 1 96 ? -14.955 -1.415 -6.258 1.00 92.12 96 PHE A N 1
ATOM 747 C CA . PHE A 1 96 ? -14.645 -0.046 -5.892 1.00 92.12 96 PHE A CA 1
ATOM 748 C C . PHE A 1 96 ? -14.376 0.821 -7.134 1.00 92.12 96 PHE A C 1
ATOM 750 O O . PHE A 1 96 ? -13.519 0.507 -7.963 1.00 92.12 96 PHE A O 1
ATOM 757 N N . ASP A 1 97 ? -15.062 1.963 -7.255 1.00 92.62 97 ASP A N 1
ATOM 758 C CA . ASP A 1 97 ? -14.780 2.924 -8.325 1.00 92.62 97 ASP A CA 1
ATOM 759 C C . ASP A 1 97 ? -13.466 3.664 -8.050 1.00 92.62 97 ASP A C 1
ATOM 761 O O . ASP A 1 97 ? -13.430 4.719 -7.406 1.00 92.62 97 ASP A O 1
ATOM 765 N N . LEU A 1 98 ? -12.372 3.147 -8.607 1.00 90.19 98 LEU A N 1
ATOM 766 C CA . LEU A 1 98 ? -11.047 3.749 -8.494 1.00 90.19 98 LEU A CA 1
ATOM 767 C C . LEU A 1 98 ? -10.989 5.195 -9.009 1.00 90.19 98 LEU A C 1
ATOM 769 O O . LEU A 1 98 ? -10.081 5.922 -8.606 1.00 90.19 98 LEU A O 1
ATOM 773 N N . LYS A 1 99 ? -11.907 5.658 -9.869 1.00 90.12 99 LYS A N 1
ATOM 774 C CA . LYS A 1 99 ? -11.908 7.053 -10.356 1.00 90.12 99 LYS A CA 1
ATOM 775 C C . LYS A 1 99 ? -12.390 8.037 -9.291 1.00 90.12 99 LYS A C 1
ATOM 777 O O . LYS A 1 99 ? -12.006 9.210 -9.323 1.00 90.12 99 LYS A O 1
ATOM 782 N N . SER A 1 100 ? -13.198 7.569 -8.341 1.00 91.44 100 SER A N 1
ATOM 783 C CA . SER A 1 100 ? -13.698 8.376 -7.226 1.00 91.44 100 SER A CA 1
ATOM 784 C C . SER A 1 100 ? -12.608 8.742 -6.213 1.00 91.44 100 SER A C 1
ATOM 786 O O . SER A 1 100 ? -12.671 9.815 -5.605 1.00 91.44 100 SER A O 1
ATOM 788 N N . LEU A 1 101 ? -11.595 7.882 -6.074 1.00 94.25 101 LEU A N 1
ATOM 789 C CA . LEU A 1 101 ? -10.445 8.056 -5.195 1.00 94.25 101 LEU A CA 1
ATOM 790 C C . LEU A 1 101 ? -9.313 8.772 -5.938 1.00 94.25 101 LEU A C 1
ATOM 792 O O . LEU A 1 101 ? -8.903 8.370 -7.026 1.00 94.25 101 LEU A O 1
ATOM 796 N N . ARG A 1 102 ? -8.748 9.825 -5.356 1.00 93.75 102 ARG A N 1
ATOM 797 C CA . ARG A 1 102 ? -7.639 10.580 -5.950 1.00 93.75 102 ARG A CA 1
ATOM 798 C C . ARG A 1 102 ? -6.561 10.845 -4.920 1.00 93.75 102 ARG A C 1
ATOM 800 O O . ARG A 1 102 ? -6.860 11.305 -3.828 1.00 93.75 102 ARG A O 1
ATOM 807 N N . PHE A 1 103 ? -5.310 10.657 -5.316 1.00 92.00 103 PHE A N 1
ATOM 808 C CA . PHE A 1 103 ? -4.147 11.032 -4.520 1.00 92.00 103 PHE A CA 1
ATOM 809 C C . PHE A 1 103 ? -3.408 12.172 -5.214 1.00 92.00 103 PHE A C 1
ATOM 811 O O . PHE A 1 103 ? -3.211 12.153 -6.430 1.00 92.00 103 PHE A O 1
ATOM 818 N N . ARG A 1 104 ? -3.000 13.174 -4.441 1.00 88.19 104 ARG A N 1
ATOM 819 C CA . ARG A 1 104 ? -2.080 14.226 -4.873 1.00 88.19 104 ARG A CA 1
ATOM 820 C C . ARG A 1 104 ? -0.745 13.979 -4.194 1.00 88.19 104 ARG A C 1
ATOM 822 O O . ARG A 1 104 ? -0.599 14.332 -3.032 1.00 88.19 104 ARG A O 1
ATOM 829 N N . VAL A 1 105 ? 0.187 13.363 -4.914 1.00 81.88 105 VAL A N 1
ATOM 830 C CA . VAL A 1 105 ? 1.574 13.151 -4.474 1.00 81.88 105 VAL A CA 1
ATOM 831 C C . VAL A 1 105 ? 2.464 14.132 -5.254 1.00 81.88 105 VAL A C 1
ATOM 833 O O . VAL A 1 105 ? 2.399 14.115 -6.490 1.00 81.88 105 VAL A O 1
ATOM 836 N N . PRO A 1 106 ? 3.237 15.017 -4.602 1.00 67.06 106 PRO A N 1
ATOM 837 C CA . PRO A 1 106 ? 4.156 15.932 -5.257 1.00 67.06 106 PRO A CA 1
ATOM 838 C C . PRO A 1 106 ? 5.266 15.154 -5.944 1.00 67.06 106 PRO A C 1
ATOM 840 O O . PRO A 1 106 ? 5.671 14.085 -5.498 1.00 67.06 106 PRO A O 1
ATOM 843 N N . SER A 1 107 ? 5.770 15.721 -7.032 1.00 57.31 107 SER A N 1
ATOM 844 C CA . SER A 1 107 ? 6.841 15.121 -7.828 1.00 57.31 107 SER A CA 1
ATOM 845 C C . SER A 1 107 ? 8.221 15.201 -7.149 1.00 57.31 107 SER A C 1
ATOM 847 O O . SER A 1 107 ? 9.167 14.605 -7.646 1.00 57.31 107 SER A O 1
ATOM 849 N N . SER A 1 108 ? 8.354 15.947 -6.047 1.00 52.75 108 SER A N 1
ATOM 850 C CA . SER A 1 108 ? 9.621 16.206 -5.354 1.00 52.75 108 SER A CA 1
ATOM 851 C C . SER A 1 108 ? 9.413 16.311 -3.843 1.00 52.75 108 SER A C 1
ATOM 853 O O . SER A 1 108 ? 8.411 16.871 -3.392 1.00 52.75 108 SER A O 1
ATOM 855 N N . ALA A 1 109 ? 10.375 15.813 -3.062 1.00 46.56 109 ALA A N 1
ATOM 856 C CA . ALA A 1 109 ? 10.397 16.016 -1.616 1.00 46.56 109 ALA A CA 1
ATOM 857 C C . ALA A 1 109 ? 10.513 17.520 -1.282 1.00 46.56 109 ALA A C 1
ATOM 859 O O . ALA A 1 109 ? 11.154 18.257 -2.040 1.00 46.56 109 ALA A O 1
ATOM 860 N N . PRO A 1 110 ? 9.921 18.002 -0.173 1.00 44.88 110 PRO A N 1
ATOM 861 C CA . PRO A 1 110 ? 10.105 19.382 0.258 1.00 44.88 110 PRO A CA 1
ATOM 862 C C . PRO A 1 110 ? 11.588 19.642 0.552 1.00 44.88 110 PRO A C 1
ATOM 864 O O . PRO A 1 110 ? 12.176 19.011 1.425 1.00 44.88 110 PRO A O 1
ATOM 867 N N . SER A 1 111 ? 12.203 20.577 -0.168 1.00 38.09 111 SER A N 1
ATOM 8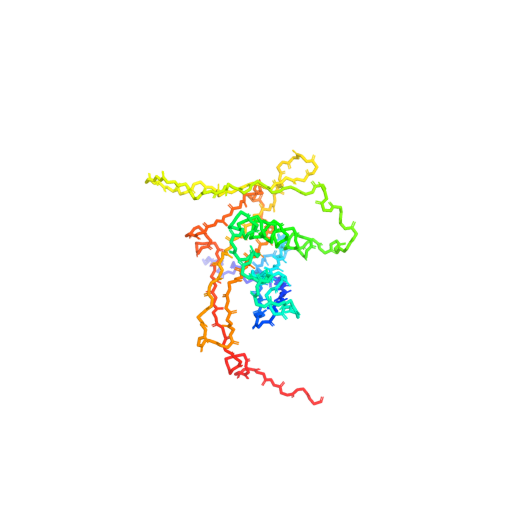68 C CA . SER A 1 111 ? 13.562 21.047 0.100 1.00 38.09 111 SER A CA 1
ATOM 869 C C . SER A 1 111 ? 13.509 22.227 1.077 1.00 38.09 111 SER A C 1
ATOM 871 O O . SER A 1 111 ? 13.283 23.362 0.659 1.00 38.09 111 SER A O 1
ATOM 873 N N . GLY A 1 112 ? 13.686 21.978 2.377 1.00 45.19 112 GLY A N 1
ATOM 874 C CA . GLY A 1 112 ? 13.804 23.042 3.381 1.00 45.19 112 GLY A CA 1
ATOM 875 C C . GLY A 1 112 ? 14.009 22.524 4.813 1.00 45.19 112 GLY A C 1
ATOM 876 O O . GLY A 1 112 ? 13.546 21.430 5.129 1.00 45.19 112 GLY A O 1
ATOM 877 N N . PRO A 1 113 ? 14.696 23.280 5.692 1.00 35.72 113 PRO A N 1
ATOM 878 C CA . PRO A 1 113 ? 14.839 22.921 7.101 1.00 35.72 113 PRO A CA 1
ATOM 879 C C . PRO A 1 113 ? 13.529 23.191 7.862 1.00 35.72 113 PRO A C 1
ATOM 881 O O . PRO A 1 113 ? 13.136 24.338 8.061 1.00 35.72 113 PRO A O 1
ATOM 884 N N . GLY A 1 114 ? 12.846 22.126 8.284 1.00 50.53 114 GLY A N 1
ATOM 885 C CA . GLY A 1 114 ? 11.611 22.152 9.076 1.00 50.53 114 GLY A CA 1
ATOM 886 C C . GLY A 1 114 ? 10.971 20.758 9.146 1.00 50.53 114 GLY A C 1
ATOM 887 O O . GLY A 1 114 ? 11.402 19.874 8.404 1.00 50.53 114 GLY A O 1
ATOM 888 N N . PRO A 1 115 ? 9.968 20.518 10.018 1.00 53.34 115 PRO A N 1
ATOM 889 C CA . PRO A 1 115 ? 9.187 19.288 9.944 1.00 53.34 115 PRO A CA 1
ATOM 890 C C . PRO A 1 115 ? 8.549 19.210 8.555 1.00 53.34 115 PRO A C 1
ATOM 892 O O . PRO A 1 115 ? 7.864 20.146 8.135 1.00 53.34 115 PRO A O 1
ATOM 895 N N . ALA A 1 116 ? 8.842 18.136 7.821 1.00 53.38 116 ALA A N 1
ATOM 896 C CA . ALA A 1 116 ? 8.372 17.991 6.455 1.00 53.38 116 ALA A CA 1
ATOM 897 C C . ALA A 1 116 ? 6.833 17.968 6.465 1.00 53.38 116 ALA A C 1
ATOM 899 O O . ALA A 1 116 ? 6.247 17.164 7.194 1.00 53.38 116 ALA A O 1
ATOM 900 N N . PRO A 1 117 ? 6.150 18.843 5.702 1.00 55.94 117 PRO A N 1
ATOM 901 C CA . PRO A 1 117 ? 4.706 18.732 5.549 1.00 55.94 117 PRO A CA 1
ATOM 902 C C . PRO A 1 117 ? 4.358 17.355 4.963 1.00 55.94 117 PRO A C 1
ATOM 904 O O . PRO A 1 117 ? 5.210 16.749 4.301 1.00 55.94 117 PRO A O 1
ATOM 907 N N . PRO A 1 118 ? 3.115 16.863 5.150 1.00 59.31 118 PRO A N 1
ATOM 908 C CA . PRO A 1 118 ? 2.679 15.651 4.483 1.00 59.31 118 PRO A CA 1
ATOM 909 C C . PRO A 1 118 ? 2.992 15.753 3.004 1.00 59.31 118 PRO A C 1
ATOM 911 O O . PRO A 1 118 ? 2.692 16.772 2.374 1.00 59.31 118 PRO A O 1
ATOM 914 N N . ALA A 1 119 ? 3.605 14.702 2.469 1.00 76.56 119 ALA A N 1
ATOM 915 C CA . ALA A 1 119 ? 3.992 14.683 1.077 1.00 76.56 119 ALA A CA 1
ATOM 916 C C . ALA A 1 119 ? 2.746 14.926 0.238 1.00 76.56 119 ALA A C 1
ATOM 918 O O . ALA A 1 119 ? 2.748 15.807 -0.597 1.00 76.56 119 ALA A O 1
ATOM 919 N N . GLY A 1 120 ? 1.634 14.249 0.517 1.00 86.56 120 GLY A N 1
ATOM 920 C CA . GLY A 1 120 ? 0.437 14.380 -0.302 1.00 86.56 120 GLY A CA 1
ATOM 921 C C . GLY A 1 120 ? -0.882 14.345 0.451 1.00 86.56 120 GLY A C 1
ATOM 922 O O . GLY A 1 120 ? -0.926 14.301 1.679 1.00 86.56 120 GLY A O 1
ATOM 923 N N . LYS A 1 121 ? -1.978 14.362 -0.316 1.00 92.88 121 LYS A N 1
ATOM 924 C CA . LYS A 1 121 ? -3.345 14.281 0.221 1.00 92.88 121 LYS A CA 1
ATOM 925 C C . LYS A 1 121 ? -4.254 13.408 -0.644 1.00 92.88 121 LYS A C 1
ATOM 927 O O . LYS A 1 121 ? -4.162 13.433 -1.876 1.00 92.88 121 LYS A O 1
ATOM 932 N N . ALA A 1 122 ? -5.129 12.655 0.006 1.00 95.19 122 ALA A N 1
ATOM 933 C CA . ALA A 1 122 ? -6.116 11.767 -0.581 1.00 95.19 122 ALA A CA 1
ATOM 934 C C . ALA A 1 122 ? -7.509 12.407 -0.568 1.00 95.19 122 ALA A C 1
ATOM 936 O O . ALA A 1 122 ? -7.875 13.151 0.345 1.00 95.19 122 ALA A O 1
ATOM 937 N N . PHE A 1 123 ? -8.289 12.105 -1.600 1.00 95.12 123 PHE A N 1
ATOM 938 C CA . PHE A 1 123 ? -9.625 12.636 -1.800 1.00 95.12 123 PHE A CA 1
ATOM 939 C C . PHE A 1 123 ? -10.564 11.542 -2.285 1.00 95.12 123 PHE A C 1
ATOM 941 O O . PHE A 1 123 ? -10.206 10.797 -3.194 1.00 95.12 123 PHE A O 1
ATOM 948 N N . LEU A 1 124 ? -11.786 11.513 -1.767 1.00 94.88 124 LEU A N 1
ATOM 949 C CA . LEU A 1 124 ? -12.853 10.631 -2.232 1.00 94.88 124 LEU A CA 1
ATOM 950 C C . LEU A 1 124 ? -14.051 11.480 -2.658 1.00 94.88 124 LEU A C 1
ATOM 952 O O . LEU A 1 124 ? -14.484 12.373 -1.930 1.00 94.88 124 LEU A O 1
ATOM 956 N N . HIS A 1 125 ? -14.522 11.283 -3.891 1.00 93.75 125 HIS A N 1
ATOM 957 C CA . HIS A 1 125 ? -15.547 12.129 -4.525 1.00 93.75 125 HIS A CA 1
ATOM 958 C C . HIS A 1 125 ? -15.228 13.637 -4.443 1.00 93.75 125 HIS A C 1
ATOM 960 O O . HIS A 1 125 ? -16.106 14.490 -4.342 1.00 93.75 125 HIS A O 1
ATOM 966 N N . GLY A 1 126 ? -13.935 13.974 -4.475 1.00 90.19 126 GLY A N 1
ATOM 967 C CA . GLY A 1 126 ? -13.435 15.347 -4.421 1.00 90.19 126 GLY A CA 1
ATOM 968 C C . GLY A 1 126 ? -13.377 16.008 -3.049 1.00 90.19 126 GLY A C 1
ATOM 969 O O . GLY A 1 126 ? -12.883 17.130 -2.974 1.00 90.19 126 GLY A O 1
ATOM 970 N N . LYS A 1 127 ? -13.782 15.322 -1.980 1.00 95.31 127 LYS A N 1
ATOM 971 C CA . LYS A 1 127 ? -13.583 15.775 -0.597 1.00 95.31 127 LYS A CA 1
ATOM 972 C C . LYS A 1 127 ? -12.319 15.160 -0.015 1.00 95.31 127 LYS A C 1
ATOM 974 O O . LYS A 1 127 ? -11.920 14.090 -0.464 1.00 95.31 127 LYS A O 1
ATOM 979 N N . ALA A 1 128 ? -11.688 15.836 0.945 1.00 94.31 128 ALA A N 1
ATOM 980 C CA . ALA A 1 128 ? -10.576 15.250 1.690 1.00 94.31 128 ALA A CA 1
ATOM 981 C C . ALA A 1 128 ? -11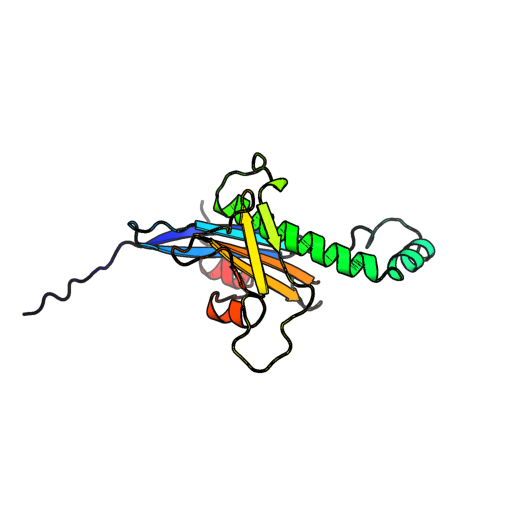.024 13.927 2.324 1.00 94.31 128 ALA A C 1
ATOM 983 O O . ALA A 1 128 ? -12.159 13.812 2.789 1.00 94.31 128 ALA A O 1
ATOM 984 N N . LEU A 1 129 ? -10.154 12.921 2.286 1.00 96.38 129 LEU A N 1
ATOM 985 C CA . LEU A 1 129 ? -10.470 11.593 2.795 1.00 96.38 129 LEU A CA 1
ATOM 986 C C . LEU A 1 129 ? -10.231 11.531 4.310 1.00 96.38 129 LEU A C 1
ATOM 988 O O . LEU A 1 129 ? -9.255 10.955 4.780 1.00 96.38 129 LEU A O 1
ATOM 992 N N . GLU A 1 130 ? -11.120 12.171 5.065 1.00 96.50 130 GLU A N 1
ATOM 993 C CA . GLU A 1 130 ? -11.092 12.183 6.530 1.00 96.50 130 GLU A CA 1
ATOM 994 C C . GLU A 1 130 ? -11.202 10.770 7.120 1.00 96.50 130 GLU A C 1
ATOM 996 O O . GLU A 1 130 ? -11.828 9.873 6.552 1.00 96.50 130 GLU A O 1
ATOM 1001 N N . GLY A 1 131 ? -10.587 10.570 8.283 1.00 95.62 131 GLY A N 1
ATOM 1002 C CA . GLY A 1 131 ? -10.525 9.279 8.959 1.00 95.62 131 GLY A CA 1
ATOM 1003 C C . GLY A 1 131 ? -9.428 8.347 8.439 1.00 95.62 131 GLY A C 1
ATOM 1004 O O . GLY A 1 131 ? -9.339 7.213 8.908 1.00 95.62 131 GLY A O 1
ATOM 1005 N N . TRP A 1 132 ? -8.593 8.796 7.498 1.00 96.69 132 TRP A N 1
ATOM 1006 C CA . TRP A 1 132 ? -7.551 7.979 6.875 1.00 96.69 132 TRP A CA 1
ATOM 1007 C C . TRP A 1 132 ? -6.192 8.664 6.872 1.00 96.69 132 TRP A C 1
ATOM 1009 O O . TRP A 1 132 ? -6.089 9.881 6.742 1.00 96.69 132 TRP A O 1
ATOM 1019 N N . ARG A 1 133 ? -5.145 7.849 6.966 1.00 95.38 133 ARG A N 1
ATOM 1020 C CA . ARG A 1 133 ? -3.750 8.234 6.758 1.00 95.38 133 ARG A CA 1
ATOM 1021 C C . ARG A 1 133 ? -3.088 7.213 5.851 1.00 95.38 133 ARG A C 1
ATOM 1023 O O . ARG A 1 133 ? -3.354 6.018 5.966 1.00 95.38 133 ARG A O 1
ATOM 1030 N N . PHE A 1 134 ? -2.196 7.696 5.000 1.00 95.31 134 PHE A N 1
ATOM 1031 C CA . PHE A 1 134 ? -1.445 6.877 4.067 1.00 95.31 134 PHE A CA 1
ATOM 1032 C C . PHE A 1 134 ? 0.048 6.989 4.337 1.00 95.31 134 PHE A C 1
ATOM 1034 O O . PHE A 1 134 ? 0.558 8.067 4.635 1.00 95.31 134 PHE A O 1
ATOM 1041 N N . LEU A 1 135 ? 0.752 5.877 4.190 1.00 93.69 135 LEU A N 1
ATOM 1042 C CA . LEU A 1 135 ? 2.205 5.820 4.117 1.00 93.69 135 LEU A CA 1
ATOM 1043 C C . LEU A 1 135 ? 2.576 5.358 2.715 1.00 93.69 135 LEU A C 1
ATOM 1045 O O . LEU A 1 135 ? 1.970 4.415 2.215 1.00 93.69 135 LEU A O 1
ATOM 1049 N N . LEU A 1 136 ? 3.569 5.993 2.104 1.00 91.75 136 LEU A N 1
ATOM 1050 C CA . LEU A 1 136 ? 4.155 5.549 0.844 1.00 91.75 136 LEU A CA 1
ATOM 1051 C C . LEU A 1 136 ? 5.678 5.546 0.982 1.00 91.75 136 LEU A C 1
ATOM 1053 O O . LEU A 1 136 ? 6.286 6.579 1.274 1.00 91.75 136 LEU A O 1
ATOM 1057 N N . LYS A 1 137 ? 6.303 4.388 0.762 1.00 89.75 137 LYS A N 1
ATOM 1058 C CA . LYS A 1 137 ? 7.757 4.218 0.847 1.00 89.75 137 LYS A CA 1
ATOM 1059 C C . LYS A 1 137 ? 8.269 3.488 -0.389 1.00 89.75 137 LYS A C 1
ATOM 1061 O O . LYS A 1 137 ? 7.725 2.453 -0.763 1.00 89.75 137 LYS A O 1
ATOM 1066 N N . LYS A 1 138 ? 9.326 4.024 -1.008 1.00 88.38 138 LYS A N 1
ATOM 1067 C CA . LYS A 1 138 ? 10.106 3.285 -2.006 1.00 88.38 138 LYS A CA 1
ATOM 1068 C C . LYS A 1 138 ? 11.078 2.396 -1.247 1.00 88.38 138 LYS A C 1
ATOM 1070 O O . LYS A 1 138 ? 11.875 2.899 -0.456 1.00 88.38 138 LYS A O 1
ATOM 1075 N N . LEU A 1 139 ? 10.989 1.096 -1.462 1.00 88.00 139 LEU A N 1
ATOM 1076 C CA . LEU A 1 139 ? 11.924 0.123 -0.925 1.00 88.00 139 LEU A CA 1
ATOM 1077 C C . LEU A 1 139 ? 12.946 -0.203 -2.012 1.00 88.00 139 LEU A C 1
ATOM 1079 O O . LEU A 1 139 ? 12.577 -0.362 -3.173 1.00 88.00 139 LEU A O 1
ATOM 1083 N N . ARG A 1 140 ? 14.222 -0.283 -1.645 1.00 87.19 140 ARG A N 1
ATOM 1084 C CA . ARG A 1 140 ? 15.286 -0.786 -2.517 1.00 87.19 140 ARG A CA 1
ATOM 1085 C C . ARG A 1 140 ? 15.851 -2.029 -1.859 1.00 87.19 140 ARG A C 1
ATOM 1087 O O . ARG A 1 140 ? 16.266 -1.940 -0.706 1.00 87.19 140 ARG A O 1
ATOM 1094 N N . MET A 1 141 ? 15.774 -3.151 -2.558 1.00 83.75 141 MET A N 1
ATOM 1095 C CA . MET A 1 141 ? 16.410 -4.389 -2.142 1.00 83.75 141 MET A CA 1
ATOM 1096 C C . MET A 1 141 ? 17.747 -4.506 -2.859 1.00 83.75 141 MET A C 1
ATOM 1098 O O . MET A 1 141 ? 17.833 -4.210 -4.052 1.00 83.75 141 MET A O 1
ATOM 1102 N N . ASP A 1 142 ? 18.773 -4.912 -2.122 1.00 77.62 142 ASP A N 1
ATOM 1103 C CA . ASP A 1 142 ? 20.081 -5.193 -2.699 1.00 77.62 142 ASP A CA 1
ATOM 1104 C C . ASP A 1 142 ? 20.024 -6.499 -3.502 1.00 77.62 142 ASP A C 1
ATOM 1106 O O . ASP A 1 142 ? 19.355 -7.449 -3.101 1.00 77.62 142 ASP A O 1
ATOM 1110 N N . ASP A 1 143 ? 20.775 -6.587 -4.601 1.00 64.75 143 ASP A N 1
ATOM 1111 C CA . ASP A 1 143 ? 20.778 -7.765 -5.489 1.00 64.75 143 ASP A CA 1
ATOM 1112 C C . ASP A 1 143 ? 21.323 -9.050 -4.826 1.00 64.75 143 ASP A C 1
ATOM 1114 O O . ASP A 1 143 ? 21.236 -10.135 -5.396 1.00 64.75 143 ASP A O 1
ATOM 1118 N N . SER A 1 144 ? 21.912 -8.941 -3.631 1.00 58.56 144 SER A N 1
ATOM 1119 C CA . SER A 1 144 ? 22.386 -10.069 -2.821 1.00 58.56 144 SER A CA 1
ATOM 1120 C C . SER A 1 144 ? 21.365 -10.572 -1.794 1.00 58.56 144 SER A C 1
ATOM 1122 O O . SER A 1 144 ? 21.649 -11.550 -1.098 1.00 58.56 144 SER A O 1
ATOM 1124 N N . ALA A 1 145 ? 20.212 -9.911 -1.662 1.00 62.72 145 ALA A N 1
ATOM 1125 C CA . ALA A 1 145 ? 19.126 -10.351 -0.798 1.00 62.72 145 ALA A CA 1
ATOM 1126 C C . ALA A 1 145 ? 18.230 -11.382 -1.510 1.00 62.72 145 ALA A C 1
ATOM 1128 O O . ALA A 1 145 ? 18.249 -11.519 -2.730 1.00 62.72 145 ALA A O 1
ATOM 1129 N N . GLU A 1 146 ? 17.417 -12.110 -0.737 1.00 67.06 146 GLU A N 1
ATOM 1130 C CA . GLU A 1 146 ? 16.431 -13.069 -1.272 1.00 67.06 146 GLU A CA 1
ATOM 1131 C C . GLU A 1 146 ? 15.389 -12.408 -2.194 1.00 67.06 146 GLU A C 1
ATOM 1133 O O . GLU A 1 146 ? 14.749 -13.090 -2.988 1.00 67.06 146 GLU A O 1
ATOM 1138 N N . ALA A 1 147 ? 15.253 -11.082 -2.109 1.00 66.50 147 ALA A N 1
ATOM 1139 C CA . ALA A 1 147 ? 14.495 -10.251 -3.029 1.00 66.50 147 ALA A CA 1
ATOM 1140 C C . ALA A 1 147 ? 15.428 -9.213 -3.659 1.00 66.50 147 ALA A C 1
ATOM 1142 O O . ALA A 1 147 ? 16.272 -8.654 -2.965 1.00 66.50 147 ALA A O 1
ATOM 1143 N N . SER A 1 148 ? 15.238 -8.905 -4.943 1.00 79.62 148 SER A N 1
ATOM 1144 C CA . SER A 1 148 ? 16.001 -7.869 -5.658 1.00 79.62 148 SER A CA 1
ATOM 1145 C C . SER A 1 148 ? 15.072 -6.814 -6.265 1.00 79.62 148 SER A C 1
ATOM 1147 O O . SER A 1 148 ? 13.876 -7.055 -6.458 1.00 79.62 148 SER A O 1
ATOM 1149 N N . GLY A 1 149 ? 15.607 -5.622 -6.539 1.00 86.56 149 GLY A N 1
ATOM 1150 C CA . GLY A 1 149 ? 14.886 -4.554 -7.233 1.00 86.56 149 GLY A CA 1
ATOM 1151 C C . GLY A 1 149 ? 14.267 -3.480 -6.333 1.00 86.56 149 GLY A C 1
ATOM 1152 O O . GLY A 1 149 ? 14.536 -3.364 -5.135 1.00 86.56 149 GLY A O 1
ATOM 1153 N N . SER A 1 150 ? 13.458 -2.612 -6.944 1.00 89.56 150 SER A N 1
ATOM 1154 C CA . SER A 1 150 ? 12.797 -1.495 -6.260 1.00 89.56 150 SER A CA 1
ATOM 1155 C C . SER A 1 150 ? 11.300 -1.736 -6.154 1.00 89.56 150 SER A C 1
ATOM 1157 O O . SER A 1 150 ? 10.673 -2.082 -7.142 1.00 89.56 150 SER A O 1
ATOM 1159 N N . TYR A 1 151 ? 10.704 -1.472 -4.998 1.00 92.06 151 TYR A N 1
ATOM 1160 C CA . TYR A 1 151 ? 9.273 -1.669 -4.768 1.00 92.06 151 TYR A CA 1
ATOM 1161 C C . TYR A 1 151 ? 8.621 -0.386 -4.263 1.00 92.06 151 TYR A C 1
ATOM 1163 O O . TYR A 1 151 ? 9.238 0.392 -3.530 1.00 92.06 151 TYR A O 1
ATOM 1171 N N . TRP A 1 152 ? 7.352 -0.181 -4.599 1.00 93.06 152 TRP A N 1
ATOM 1172 C CA . TRP A 1 152 ? 6.482 0.698 -3.828 1.00 93.06 152 TRP A CA 1
ATOM 1173 C C . TRP A 1 152 ? 5.798 -0.098 -2.731 1.00 93.06 152 TRP A C 1
ATOM 1175 O O . TRP A 1 152 ? 5.258 -1.164 -2.989 1.00 93.06 152 TRP A O 1
ATOM 1185 N N . LEU A 1 153 ? 5.799 0.447 -1.519 1.00 94.00 153 LEU A N 1
ATOM 1186 C CA . LEU A 1 153 ? 5.028 -0.036 -0.382 1.00 94.00 153 LEU A CA 1
ATOM 1187 C C . LEU A 1 153 ? 4.043 1.058 0.019 1.00 94.00 153 LEU A C 1
ATOM 1189 O O . LEU A 1 153 ? 4.474 2.176 0.327 1.00 94.00 153 LEU A O 1
ATOM 1193 N N . ALA A 1 154 ? 2.749 0.744 0.060 1.00 95.50 154 ALA A N 1
ATOM 1194 C CA . ALA A 1 154 ? 1.734 1.656 0.572 1.00 95.50 154 ALA A CA 1
ATOM 1195 C C . ALA A 1 154 ? 0.912 1.026 1.694 1.00 95.50 154 ALA A C 1
ATOM 1197 O O . ALA A 1 154 ? 0.453 -0.107 1.577 1.00 95.50 154 ALA A O 1
ATOM 1198 N N . VAL A 1 155 ? 0.686 1.789 2.763 1.00 96.88 155 VAL A N 1
ATOM 1199 C CA . VAL A 1 155 ? -0.176 1.385 3.880 1.00 96.88 155 VAL A CA 1
ATOM 1200 C C . VAL A 1 155 ? 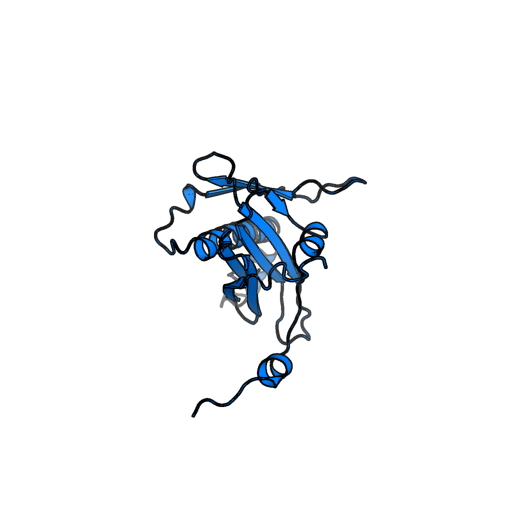-1.267 2.425 4.067 1.00 96.88 155 VAL A C 1
ATOM 1202 O O . VAL A 1 155 ? -0.968 3.605 4.253 1.00 96.88 155 VAL A O 1
ATOM 1205 N N . ALA A 1 156 ? -2.520 1.986 4.046 1.00 97.50 156 ALA A N 1
ATOM 1206 C CA . ALA A 1 156 ? -3.682 2.785 4.399 1.00 97.50 156 ALA A CA 1
ATOM 1207 C C . ALA A 1 156 ? -4.144 2.391 5.801 1.00 97.50 156 ALA A C 1
ATOM 1209 O O . ALA A 1 156 ? -4.465 1.229 6.046 1.00 97.50 156 ALA A O 1
ATOM 1210 N N . THR A 1 157 ? -4.212 3.357 6.711 1.00 96.31 157 THR A N 1
ATOM 1211 C CA . THR A 1 157 ? -4.659 3.119 8.086 1.00 96.31 157 THR A CA 1
ATOM 1212 C C . THR A 1 157 ? -5.825 4.032 8.412 1.00 96.31 157 THR A C 1
ATOM 1214 O O . THR A 1 157 ? -5.741 5.252 8.246 1.00 96.31 157 THR A O 1
ATOM 1217 N N . GLN A 1 158 ? -6.904 3.452 8.927 1.00 95.62 158 GLN A N 1
ATOM 1218 C CA . GLN A 1 158 ? -8.028 4.217 9.442 1.00 95.62 158 GLN A CA 1
ATOM 1219 C C . GLN A 1 158 ? -7.664 4.799 10.811 1.00 95.62 158 GLN A C 1
ATOM 1221 O O . GLN A 1 158 ? -7.411 4.069 11.768 1.00 95.62 158 GLN A O 1
ATOM 1226 N N . VAL A 1 159 ? -7.638 6.125 10.912 1.00 90.62 159 VAL A N 1
ATOM 1227 C CA . VAL A 1 159 ? -7.293 6.877 12.123 1.00 90.62 159 VAL A CA 1
ATOM 1228 C C . VAL A 1 159 ? -8.247 8.056 12.271 1.00 90.62 159 VAL A C 1
ATOM 1230 O O . VAL A 1 159 ? -8.423 8.832 11.341 1.00 90.62 159 VAL A O 1
ATOM 1233 N N . ARG A 1 160 ? -8.843 8.241 13.457 1.00 88.50 160 ARG A N 1
ATOM 1234 C CA . ARG A 1 160 ? -9.852 9.298 13.690 1.00 88.50 160 ARG A CA 1
ATOM 1235 C C . ARG A 1 160 ? -9.365 10.712 13.364 1.00 88.50 160 ARG A C 1
ATOM 1237 O O . ARG A 1 160 ? -10.166 11.533 12.947 1.00 88.50 160 ARG A O 1
ATOM 1244 N N . SER A 1 161 ? -8.081 10.988 13.579 1.00 89.75 161 SER A N 1
ATOM 1245 C CA . SER A 1 161 ? -7.459 12.284 13.289 1.00 89.75 161 SER A CA 1
ATOM 1246 C C . SER A 1 161 ? -6.884 12.393 11.876 1.00 89.75 161 SER A C 1
ATOM 1248 O O . SER A 1 161 ? -6.229 13.385 11.576 1.00 89.75 161 SER A O 1
ATOM 1250 N N . GLY A 1 162 ? -7.056 11.370 11.036 1.00 90.69 162 GLY A N 1
ATOM 1251 C CA . GLY A 1 162 ? -6.580 11.402 9.660 1.00 90.69 162 GLY A CA 1
ATOM 1252 C C . GLY A 1 162 ? -7.392 12.375 8.819 1.00 90.69 162 GLY A C 1
ATOM 1253 O O . GLY A 1 162 ? -8.617 12.421 8.909 1.00 90.69 162 GLY A O 1
ATOM 1254 N N . GLU A 1 163 ? -6.711 13.115 7.961 1.00 93.81 163 GLU A N 1
ATOM 1255 C CA . GLU A 1 163 ? -7.294 14.027 6.979 1.00 93.81 163 GLU A CA 1
ATOM 1256 C C . GLU A 1 163 ? -7.024 13.563 5.537 1.00 93.81 163 GLU A C 1
ATOM 1258 O O . GLU A 1 163 ? -7.129 14.343 4.582 1.00 93.81 163 GLU A O 1
ATOM 1263 N N . GLY A 1 164 ? -6.626 12.303 5.368 1.00 93.88 164 GLY A N 1
ATOM 1264 C CA . GLY A 1 164 ? -6.193 11.737 4.098 1.00 93.88 164 GLY A CA 1
ATOM 1265 C C . GLY A 1 164 ? -4.755 12.110 3.757 1.00 93.88 164 GLY A C 1
ATOM 1266 O O . GLY A 1 164 ? -4.388 12.115 2.585 1.00 93.88 164 GLY A O 1
ATOM 1267 N N . GLU A 1 165 ? -3.939 12.484 4.738 1.00 93.81 165 GLU A N 1
ATOM 1268 C CA . GLU A 1 165 ? -2.542 12.834 4.526 1.00 93.81 165 GLU A CA 1
ATOM 1269 C C . GLU A 1 165 ? -1.707 11.625 4.084 1.00 93.81 165 GLU A C 1
ATOM 1271 O O . GLU A 1 165 ? -1.924 10.495 4.528 1.00 93.81 165 GLU A O 1
ATOM 1276 N N . ILE A 1 166 ? -0.744 11.874 3.196 1.00 92.12 166 ILE A N 1
ATOM 1277 C CA . ILE A 1 166 ? 0.207 10.877 2.703 1.00 92.12 166 ILE A CA 1
ATOM 1278 C C . ILE A 1 166 ? 1.575 11.221 3.276 1.00 92.12 166 ILE A C 1
ATOM 1280 O O . ILE A 1 166 ? 2.127 12.280 2.967 1.00 92.12 166 ILE A O 1
ATOM 1284 N N . LEU A 1 167 ? 2.122 10.330 4.093 1.00 90.25 167 LEU A N 1
ATOM 1285 C CA . LEU A 1 167 ? 3.453 10.458 4.669 1.00 90.25 167 LEU A CA 1
ATOM 1286 C C . LEU A 1 167 ? 4.466 9.695 3.811 1.00 90.25 167 LEU A C 1
ATOM 1288 O O . LEU A 1 167 ? 4.192 8.593 3.332 1.00 90.25 167 LEU A O 1
ATOM 1292 N N . THR A 1 168 ? 5.647 10.280 3.641 1.00 84.38 168 THR A N 1
ATOM 1293 C CA . THR A 1 168 ? 6.776 9.706 2.892 1.00 84.38 168 THR A CA 1
ATOM 1294 C C . THR A 1 168 ? 8.077 9.954 3.647 1.00 84.38 168 THR A C 1
ATOM 1296 O O . THR A 1 168 ? 8.137 10.870 4.465 1.00 84.38 168 THR A O 1
ATOM 1299 N N . GLY A 1 169 ? 9.135 9.200 3.341 1.00 75.12 169 GLY A N 1
ATOM 1300 C CA . GLY A 1 169 ? 10.456 9.415 3.946 1.00 75.12 169 GLY A CA 1
ATOM 1301 C C . GLY A 1 169 ? 10.435 9.226 5.465 1.00 75.12 169 GLY A C 1
ATOM 1302 O O . GLY A 1 169 ? 9.740 8.339 5.959 1.00 75.12 169 GLY A O 1
ATOM 1303 N N . ASP A 1 170 ? 11.156 10.072 6.196 1.00 68.50 170 ASP A N 1
ATOM 1304 C CA . ASP A 1 170 ? 11.367 9.955 7.649 1.00 68.50 170 ASP A CA 1
ATOM 1305 C C . ASP A 1 170 ? 10.065 9.971 8.469 1.00 68.50 170 ASP A C 1
ATOM 1307 O O . ASP A 1 170 ? 9.965 9.321 9.510 1.00 68.50 170 ASP A O 1
ATOM 1311 N N . GLU A 1 171 ? 9.022 10.649 7.980 1.00 72.06 171 GLU A N 1
ATOM 1312 C CA . GLU A 1 171 ? 7.709 10.659 8.635 1.00 72.06 171 GLU A CA 1
ATOM 1313 C C . GLU A 1 171 ? 7.072 9.260 8.650 1.00 72.06 171 GLU A C 1
ATOM 1315 O O . GLU A 1 171 ? 6.362 8.907 9.590 1.00 72.06 171 GLU A O 1
ATOM 1320 N N . THR A 1 172 ? 7.371 8.406 7.663 1.00 71.19 172 THR A N 1
ATOM 1321 C CA . THR A 1 172 ? 6.885 7.016 7.685 1.00 71.19 172 THR A CA 1
ATOM 1322 C C . THR A 1 172 ? 7.460 6.231 8.859 1.00 71.19 172 THR A C 1
ATOM 1324 O O . THR A 1 172 ? 6.738 5.450 9.471 1.00 71.19 172 THR A O 1
ATOM 1327 N N . GLU A 1 173 ? 8.715 6.479 9.233 1.00 72.31 173 GLU A N 1
ATOM 1328 C CA . GLU A 1 173 ? 9.416 5.720 10.277 1.00 72.31 173 GLU A CA 1
ATOM 1329 C C . GLU A 1 173 ? 8.942 6.088 11.684 1.00 72.31 173 GLU A C 1
ATOM 1331 O O . GLU A 1 173 ? 8.975 5.265 12.597 1.00 72.31 173 GLU A O 1
ATOM 1336 N N . ARG A 1 174 ? 8.417 7.306 11.853 1.00 75.31 174 ARG A N 1
ATOM 1337 C CA . ARG A 1 174 ? 7.773 7.742 13.100 1.00 75.31 174 ARG A CA 1
ATOM 1338 C C . ARG A 1 174 ? 6.422 7.074 13.328 1.00 75.31 174 ARG A C 1
ATOM 1340 O O . ARG A 1 174 ? 6.015 6.882 14.472 1.00 75.31 174 ARG A O 1
ATOM 1347 N N . HIS A 1 175 ? 5.719 6.750 12.246 1.00 78.06 175 HIS A N 1
ATOM 1348 C CA . HIS A 1 175 ? 4.352 6.233 12.291 1.00 78.06 175 HIS A CA 1
ATOM 1349 C C . HIS A 1 175 ? 4.255 4.722 12.062 1.00 78.06 175 HIS A C 1
ATOM 1351 O O . HIS A 1 175 ? 3.242 4.122 12.421 1.00 78.06 175 HIS A O 1
ATOM 1357 N N . MET A 1 176 ? 5.292 4.100 11.502 1.00 79.00 176 MET A N 1
ATOM 1358 C CA . MET A 1 176 ? 5.336 2.673 11.214 1.00 79.00 176 MET A CA 1
ATOM 1359 C C . MET A 1 176 ? 6.737 2.114 11.428 1.00 79.00 176 MET A C 1
ATOM 1361 O O . MET A 1 176 ? 7.706 2.524 10.791 1.00 79.00 176 MET A O 1
ATOM 1365 N N . LYS A 1 177 ? 6.813 1.086 12.272 1.00 81.88 177 LYS A N 1
ATOM 1366 C CA . LYS A 1 177 ? 8.002 0.251 12.379 1.00 81.88 177 LYS A CA 1
ATOM 1367 C C . LYS A 1 177 ? 7.979 -0.775 11.250 1.00 81.88 177 LYS A C 1
ATOM 1369 O O . LYS A 1 177 ? 7.139 -1.668 11.250 1.00 81.88 177 LYS A O 1
ATOM 1374 N N . VAL A 1 178 ? 8.911 -0.651 10.311 1.00 81.88 178 VAL A N 1
ATOM 1375 C CA . VAL A 1 178 ? 9.173 -1.680 9.296 1.00 81.88 178 VAL A CA 1
ATOM 1376 C C . VAL A 1 178 ? 10.229 -2.634 9.844 1.00 81.88 178 VAL A C 1
ATOM 1378 O O . VAL A 1 178 ? 11.179 -2.212 10.505 1.00 81.88 178 VAL A O 1
ATOM 1381 N N . SER A 1 179 ? 10.053 -3.931 9.634 1.00 87.31 179 SER A N 1
ATOM 1382 C CA . SER A 1 179 ? 11.029 -4.948 10.023 1.00 87.31 179 SER A CA 1
ATOM 1383 C C . SER A 1 179 ? 11.099 -6.001 8.931 1.00 87.31 179 SER A C 1
ATOM 1385 O O . SER A 1 179 ? 10.067 -6.419 8.414 1.00 87.31 179 SER A O 1
ATOM 1387 N N . TRP A 1 180 ? 12.321 -6.377 8.575 1.00 88.12 180 TRP A N 1
ATOM 1388 C CA . TRP A 1 180 ? 12.605 -7.448 7.630 1.00 88.12 180 TRP A CA 1
ATOM 1389 C C . TRP A 1 180 ? 12.684 -8.757 8.394 1.00 88.12 180 TRP A C 1
ATOM 1391 O O . TRP A 1 180 ? 13.251 -8.783 9.485 1.00 88.12 180 TRP A O 1
ATOM 1401 N N . LEU A 1 181 ? 12.078 -9.801 7.838 1.00 87.50 181 LEU A N 1
ATOM 1402 C CA . LEU A 1 181 ? 12.068 -11.134 8.420 1.00 87.50 181 LEU A CA 1
ATOM 1403 C C . LEU A 1 181 ? 12.573 -12.119 7.377 1.00 87.50 181 LEU A C 1
ATOM 1405 O O . LEU A 1 181 ? 12.140 -12.058 6.227 1.00 87.50 181 LEU A O 1
ATOM 1409 N N . THR A 1 182 ? 13.451 -13.029 7.785 1.00 86.19 182 THR A N 1
ATOM 1410 C CA . THR A 1 182 ? 13.827 -14.170 6.941 1.00 86.19 182 THR A CA 1
ATOM 1411 C C . THR A 1 182 ? 12.837 -15.320 7.110 1.00 86.19 182 THR A C 1
ATOM 1413 O O . THR A 1 182 ? 12.070 -15.373 8.080 1.00 86.19 182 THR A O 1
ATOM 1416 N N . LEU A 1 183 ? 12.873 -16.287 6.190 1.00 84.00 183 LEU A N 1
ATOM 1417 C CA . LEU A 1 183 ? 12.071 -17.503 6.313 1.00 84.00 183 LEU A CA 1
ATOM 1418 C C . LEU A 1 183 ? 12.337 -18.229 7.642 1.00 84.00 183 LEU A C 1
ATOM 1420 O O . LEU A 1 183 ? 11.392 -18.595 8.340 1.00 84.00 183 LEU A O 1
ATOM 1424 N N . ASP A 1 184 ? 13.604 -18.371 8.035 1.00 88.12 184 ASP A N 1
ATOM 1425 C CA . ASP A 1 184 ? 13.981 -19.004 9.304 1.00 88.12 184 ASP A CA 1
ATOM 1426 C C . ASP A 1 184 ? 13.331 -18.305 10.500 1.00 88.12 184 ASP A C 1
ATOM 1428 O O . ASP A 1 184 ? 12.828 -18.955 11.418 1.00 88.12 184 ASP A O 1
ATOM 1432 N N . GLU A 1 185 ? 13.285 -16.972 10.483 1.00 88.88 185 GLU A N 1
ATOM 1433 C CA . GLU A 1 185 ? 12.680 -16.193 11.554 1.00 88.88 185 GLU A CA 1
ATOM 1434 C C . GLU A 1 185 ? 11.173 -16.399 11.681 1.00 88.88 185 GLU A C 1
ATOM 1436 O O . GLU A 1 185 ? 10.674 -16.430 12.812 1.00 88.88 185 GLU A O 1
ATOM 1441 N N . ILE A 1 186 ? 10.480 -16.557 10.549 1.00 86.69 186 ILE A N 1
ATOM 1442 C CA . ILE A 1 186 ? 9.051 -16.886 10.482 1.00 86.69 186 ILE A CA 1
ATOM 1443 C C . ILE A 1 186 ? 8.820 -18.305 11.017 1.00 86.69 186 ILE A C 1
ATOM 1445 O O . ILE A 1 186 ? 7.901 -18.539 11.805 1.00 86.69 186 ILE A O 1
ATOM 1449 N N . LEU A 1 187 ? 9.683 -19.251 10.641 1.00 89.69 187 LEU A N 1
ATOM 1450 C CA . LEU A 1 187 ? 9.549 -20.659 11.012 1.00 89.69 187 LEU A CA 1
ATOM 1451 C C . LEU A 1 187 ? 9.858 -20.946 12.488 1.00 89.69 187 LEU A C 1
ATOM 1453 O O . LEU A 1 187 ? 9.404 -21.970 12.994 1.00 89.69 187 LEU A O 1
ATOM 1457 N N . ARG A 1 188 ? 10.537 -20.043 13.217 1.00 91.44 188 ARG A N 1
ATOM 1458 C CA . ARG A 1 188 ? 10.878 -20.220 14.650 1.00 91.44 188 ARG A CA 1
ATOM 1459 C C . ARG A 1 188 ? 9.705 -20.638 15.541 1.00 91.44 188 ARG A C 1
ATOM 1461 O O . ARG A 1 188 ? 9.924 -21.342 16.521 1.00 91.44 188 ARG A O 1
ATOM 1468 N N . ASN A 1 189 ? 8.488 -20.191 15.229 1.00 85.56 189 ASN A N 1
ATOM 1469 C CA . ASN A 1 189 ? 7.275 -20.521 15.989 1.00 85.56 189 ASN A CA 1
ATOM 1470 C C . ASN A 1 189 ? 6.257 -21.338 15.176 1.00 85.56 189 ASN A C 1
ATOM 1472 O O . ASN A 1 189 ? 5.140 -21.572 15.643 1.00 85.56 189 ASN A O 1
ATOM 1476 N N . ALA A 1 190 ? 6.610 -21.757 13.959 1.00 87.69 190 ALA A N 1
ATOM 1477 C CA . ALA A 1 190 ? 5.728 -22.565 13.135 1.00 87.69 190 ALA A CA 1
ATOM 1478 C C . ALA A 1 190 ? 5.608 -23.968 13.743 1.00 87.69 190 ALA A C 1
ATOM 1480 O O . ALA A 1 190 ? 6.599 -24.645 14.006 1.00 87.69 190 ALA A O 1
ATOM 1481 N N . THR A 1 191 ? 4.375 -24.414 13.969 1.00 85.88 191 THR A N 1
ATOM 1482 C CA . THR A 1 191 ? 4.089 -25.794 14.370 1.00 85.88 191 THR A CA 1
ATOM 1483 C C . THR A 1 191 ? 3.459 -26.510 13.189 1.00 85.88 191 THR A C 1
ATOM 1485 O O . THR A 1 191 ? 2.569 -25.969 12.535 1.00 85.88 191 THR A O 1
ATOM 1488 N N . GLN A 1 192 ? 3.901 -27.734 12.913 1.00 82.56 192 GLN A N 1
ATOM 1489 C CA . GLN A 1 192 ? 3.281 -28.557 11.885 1.00 82.56 192 GLN A CA 1
ATOM 1490 C C . GLN A 1 192 ? 1.866 -28.941 12.333 1.00 82.56 192 GLN A C 1
ATOM 1492 O O . GLN A 1 192 ? 1.690 -29.648 13.328 1.00 82.56 192 GLN A O 1
ATOM 1497 N N . VAL A 1 193 ? 0.855 -28.462 11.611 1.00 74.81 193 VAL A N 1
ATOM 1498 C CA . VAL A 1 193 ? -0.527 -28.902 11.811 1.00 74.81 193 VAL A CA 1
ATOM 1499 C C . VAL A 1 193 ? -0.663 -30.268 11.136 1.00 74.81 193 VAL A C 1
ATOM 1501 O O . VAL A 1 193 ? -0.360 -30.396 9.950 1.00 74.81 193 VAL A O 1
ATOM 1504 N N . LYS A 1 194 ? -1.011 -31.291 11.921 1.00 58.25 194 LYS A N 1
ATOM 1505 C CA . LYS A 1 194 ? -1.249 -32.661 11.446 1.00 58.25 194 LYS A CA 1
ATOM 1506 C C . LYS A 1 194 ? -2.631 -32.810 10.833 1.00 58.25 194 LYS A C 1
ATOM 1508 O O . LYS A 1 194 ? -3.566 -32.176 11.370 1.00 58.25 194 LYS A O 1
#

Secondary structure (DSSP, 8-state):
--------PPEEEEEEEEEETTEEEEEEEEEETTS---EEEEEEE---TTTT-S--HHHHHHHHT-HHHHHHHHHHHHHHHHHHHHHHHHT-GGGS-TTTEEEE--SS---SSSSPPPSEEEEETTEE-TTEEEEEEEEEE-TTSSS-EEEEEEEEEE-TT--SEEE-THHHHHH-------HHHHHTT-----

pLDDT: mean 81.34, std 16.35, range [35.72, 98.19]

Sequence (194 aa):
MHNQHAANANRLLDLNVSHDTDLVATASVAFPEQTPMRVGLDVMHIKNPWEGSSLSEEELLVLKQVEDDQARLERILALWTLKESFVKATGDGLHFDLKSLRFRVPSSAPSGPGPAPPAGKAFLHGKALEGWRFLLKKLRMDDSAEASGSYWLAVATQVRSGEGEILTGDETERHMKVSWLTLDEILRNATQVK